Protein AF-A0A830HUA6-F1 (afdb_monomer_lite)

Sequence (210 aa):
MNDRSLLCVRLFNLAAAEVSKLVAESRKRFDEREREAQRLLADRKKTGTVTLDDELSALRREATIARHAWSQAEAVAQAETEARRKVEKALDAQRTRADKLDCERKRGAESVSHGNGFAPSVSSEVDVRKLMIDQVVQEARLSIEQIRQNETVADKRRKAVKDLRLKYHPDKHPVMRWLFEDVSKVVNAETESLIGGGGGTACLARAGTS

Foldseek 3Di:
DDPVVVVVVVVVVVVVVVVVVVVVVVVVVVVVVVVVVVVVVVVVVVVPDQDVVNVVVVVVVVVVVVVVVVVVVVVVVVVVVVVVVVVVVVVVVVVVVVVVVVVVVVVVVVVPPDDDDDDPDPPVVVVVLVVLLVVLLVVLVVQLVCLVPVDPDLVVSVVSLVVSLVVLQLVVPVPPSVSSVSSSVSSVVSSCVVNDPDDDDDDDDDDDDD

Organism: NCBI:txid41880

pLDDT: mean 70.44, std 14.4, range [32.88, 88.88]

Secondary structure (DSSP, 8-state):
--HHHHHHHHHHHHHHHHHHHHHHHHHHHHHHHHHHHHHHHHHHHHS----HHHHHHHHHHHHHHHHHHHHHHHHHHHHHHHHHHHHHHHHHHHHHHHHHHHHHHHHHHHGGGS-------THHHHHHHHHHHHHHHHHHHHHHHHHHHH--SHHHHHHHHHHHHHHT-GGG-GGGHHHHHHHHHHHHHHHHHHH-SSS-----------

Radius of gyration: 28.89 Å; chains: 1; bounding box: 69×53×79 Å

Structure (mmCIF, N/CA/C/O backbone):
data_AF-A0A830HUA6-F1
#
_entry.id   AF-A0A830HUA6-F1
#
loop_
_atom_site.group_PDB
_atom_site.id
_atom_site.type_symbol
_atom_site.label_atom_id
_atom_site.label_alt_id
_atom_site.label_comp_id
_atom_site.label_asym_id
_atom_site.label_entity_id
_atom_site.label_seq_id
_atom_site.pdbx_PDB_ins_code
_atom_site.Cartn_x
_atom_site.Cartn_y
_atom_site.Cartn_z
_atom_site.occupancy
_atom_site.B_iso_or_equiv
_atom_site.auth_seq_id
_atom_site.auth_comp_id
_atom_site.auth_asym_id
_atom_site.auth_atom_id
_atom_site.pdbx_PDB_model_num
ATOM 1 N N . MET A 1 1 ? -1.970 17.352 -32.739 1.00 46.28 1 MET A N 1
ATOM 2 C CA . MET A 1 1 ? -2.074 17.636 -31.289 1.00 46.28 1 MET A CA 1
ATOM 3 C C . MET A 1 1 ? -2.403 16.326 -30.591 1.00 46.28 1 MET A C 1
ATOM 5 O O . MET A 1 1 ? -3.233 15.590 -31.095 1.00 46.28 1 MET A O 1
ATOM 9 N N . ASN A 1 2 ? -1.639 15.978 -29.557 1.00 48.84 2 ASN A N 1
ATOM 10 C CA . ASN A 1 2 ? -1.263 14.598 -29.226 1.00 48.84 2 ASN A CA 1
ATOM 11 C C . ASN A 1 2 ? -2.341 13.783 -28.486 1.00 48.84 2 ASN A C 1
ATOM 13 O O . ASN A 1 2 ? -2.682 14.112 -27.355 1.00 48.84 2 ASN A O 1
ATOM 17 N N . ASP A 1 3 ? -2.741 12.629 -29.026 1.00 56.56 3 ASP A N 1
ATOM 18 C CA . ASP A 1 3 ? -3.634 11.656 -28.357 1.00 56.56 3 ASP A CA 1
ATOM 19 C C . ASP A 1 3 ? -3.109 11.175 -26.989 1.00 56.56 3 ASP A C 1
ATOM 21 O O . ASP A 1 3 ? -3.872 10.810 -26.091 1.00 56.56 3 ASP A O 1
ATOM 25 N N . ARG A 1 4 ? -1.787 11.243 -26.785 1.00 54.69 4 ARG A N 1
ATOM 26 C CA . ARG A 1 4 ? -1.131 10.937 -25.506 1.00 54.69 4 ARG A CA 1
ATOM 27 C C . ARG A 1 4 ? -1.474 11.920 -24.382 1.00 54.69 4 ARG A C 1
ATOM 29 O O . ARG A 1 4 ? -1.581 11.481 -23.241 1.00 54.69 4 ARG A O 1
ATOM 36 N N . SER A 1 5 ? -1.667 13.214 -24.661 1.00 59.69 5 SER A N 1
ATOM 37 C CA . SER A 1 5 ? -2.036 14.169 -23.601 1.00 59.69 5 SER A CA 1
ATOM 38 C C . SER A 1 5 ? -3.483 13.966 -23.152 1.00 59.69 5 SER A C 1
ATOM 40 O O . SER A 1 5 ? -3.779 14.065 -21.963 1.00 59.69 5 SER A O 1
ATOM 42 N N . LEU A 1 6 ? -4.366 13.586 -24.079 1.00 66.69 6 LEU A N 1
ATOM 43 C CA . LEU A 1 6 ? -5.767 13.291 -23.789 1.00 66.69 6 LEU A CA 1
ATOM 44 C C . LEU A 1 6 ? -5.928 12.031 -22.921 1.00 66.69 6 LEU A C 1
ATOM 46 O O . LEU A 1 6 ? -6.753 12.009 -22.007 1.00 66.69 6 LEU A O 1
ATOM 50 N N . LEU A 1 7 ? -5.117 10.997 -23.174 1.00 70.81 7 LEU A N 1
ATOM 51 C CA . LEU A 1 7 ? -5.076 9.775 -22.362 1.00 70.81 7 LEU A CA 1
ATOM 52 C C . LEU A 1 7 ? -4.597 10.044 -20.930 1.00 70.81 7 LEU A C 1
ATOM 54 O O . LEU A 1 7 ? -5.225 9.564 -19.988 1.00 70.81 7 LEU A O 1
ATOM 58 N N . CYS A 1 8 ? -3.550 10.854 -20.749 1.00 64.69 8 CYS A N 1
ATOM 59 C CA . CYS A 1 8 ? -3.067 11.223 -19.415 1.00 64.69 8 CYS A CA 1
ATOM 60 C C . CYS A 1 8 ? -4.118 11.999 -18.608 1.00 64.69 8 CYS A C 1
ATOM 62 O O . CYS A 1 8 ? -4.330 11.699 -17.436 1.00 64.69 8 CYS A O 1
ATOM 64 N N . VAL A 1 9 ? -4.825 12.945 -19.234 1.00 76.00 9 VAL A N 1
ATOM 65 C CA . VAL A 1 9 ? -5.896 13.709 -18.569 1.00 76.00 9 VAL A CA 1
ATOM 66 C C . VAL A 1 9 ? -7.073 12.805 -18.190 1.00 76.00 9 VAL A C 1
ATOM 68 O O . VAL A 1 9 ? -7.608 12.919 -17.089 1.00 76.00 9 VAL A O 1
ATOM 71 N N . ARG A 1 10 ? -7.460 11.858 -19.057 1.00 77.25 10 ARG A N 1
ATOM 72 C CA . ARG A 1 10 ? -8.533 10.895 -18.751 1.00 77.25 10 ARG A CA 1
ATOM 73 C C . ARG A 1 10 ? -8.164 9.957 -17.605 1.00 77.25 10 ARG A C 1
ATOM 75 O O . ARG A 1 10 ? -8.996 9.741 -16.731 1.00 77.25 10 ARG A O 1
ATOM 82 N N . LEU A 1 11 ? -6.934 9.442 -17.582 1.00 75.81 11 LEU A N 1
ATOM 83 C CA . LEU A 1 11 ? -6.445 8.594 -16.491 1.00 75.81 11 LEU A CA 1
ATOM 84 C C . LEU A 1 11 ? -6.372 9.361 -15.166 1.00 75.81 11 LEU A C 1
ATOM 86 O O . LEU A 1 11 ? -6.783 8.833 -14.137 1.00 75.81 11 LEU A O 1
ATOM 90 N N . PHE A 1 12 ? -5.928 10.620 -15.196 1.00 80.75 12 PHE A N 1
ATOM 91 C CA . PHE A 1 12 ? -5.893 11.473 -14.010 1.00 80.75 12 PHE A CA 1
ATOM 92 C C . PHE A 1 12 ? -7.298 11.760 -13.464 1.00 80.75 12 PHE A C 1
ATOM 94 O O . PHE A 1 12 ? -7.534 11.628 -12.267 1.00 80.75 12 PHE A O 1
ATOM 101 N N . ASN A 1 13 ? -8.258 12.074 -14.338 1.00 80.50 13 ASN A N 1
ATOM 102 C CA . ASN A 1 13 ? -9.648 12.304 -13.937 1.00 80.50 13 ASN A CA 1
ATOM 103 C C . ASN A 1 13 ? -10.319 11.033 -13.394 1.00 80.50 13 ASN A C 1
ATOM 105 O O . ASN A 1 13 ? -11.105 11.114 -12.451 1.00 80.50 13 ASN A O 1
ATOM 109 N N . LEU A 1 14 ? -9.993 9.861 -13.950 1.00 84.56 14 LEU A N 1
ATOM 110 C CA . LEU A 1 14 ? -10.488 8.578 -13.449 1.00 84.56 14 LEU A CA 1
ATOM 111 C C . LEU A 1 14 ? -9.935 8.287 -12.044 1.00 84.56 14 LEU A C 1
ATOM 113 O O . LEU A 1 14 ? -10.702 7.982 -11.134 1.00 84.56 14 LEU A O 1
ATOM 117 N N . ALA A 1 15 ? -8.627 8.476 -11.849 1.00 74.44 15 ALA A N 1
ATOM 118 C CA . ALA A 1 15 ? -7.981 8.317 -10.549 1.00 74.44 15 ALA A CA 1
ATOM 119 C C . ALA A 1 15 ? -8.526 9.318 -9.513 1.00 74.44 15 ALA A C 1
ATOM 121 O O . ALA A 1 15 ? -8.813 8.943 -8.378 1.00 74.44 15 ALA A O 1
ATOM 122 N N . ALA A 1 16 ? -8.752 10.576 -9.902 1.00 77.56 16 ALA A N 1
ATOM 123 C CA . ALA A 1 16 ? -9.353 11.587 -9.033 1.00 77.56 16 ALA A CA 1
ATOM 124 C C . ALA A 1 16 ? -10.793 11.226 -8.622 1.00 77.56 16 ALA A C 1
ATOM 126 O O . ALA A 1 16 ? -11.192 11.458 -7.475 1.00 77.56 16 ALA A O 1
ATOM 127 N N . ALA A 1 17 ? -11.570 10.622 -9.527 1.00 80.62 17 ALA A N 1
ATOM 128 C CA . ALA A 1 17 ? -12.917 10.145 -9.233 1.00 80.62 17 ALA A CA 1
ATOM 129 C C . ALA A 1 17 ? -12.911 8.947 -8.268 1.00 80.62 17 ALA A C 1
ATOM 131 O O . ALA A 1 17 ? -13.745 8.887 -7.363 1.00 80.62 17 ALA A O 1
ATOM 132 N N . GLU A 1 18 ? -11.968 8.016 -8.416 1.00 82.69 18 GLU A N 1
ATOM 133 C CA . GLU A 1 18 ? -11.807 6.881 -7.498 1.00 82.69 18 GLU A CA 1
ATOM 134 C C . GLU A 1 18 ? -11.361 7.329 -6.102 1.00 82.69 18 GLU A C 1
ATOM 136 O O . GLU A 1 18 ? -11.958 6.913 -5.108 1.00 82.69 18 GLU A O 1
ATOM 141 N N . VAL A 1 19 ? -10.398 8.251 -6.017 1.00 80.19 19 VAL A N 1
ATOM 142 C CA . VAL A 1 19 ? -9.981 8.857 -4.742 1.00 80.19 19 VAL A CA 1
ATOM 143 C C . VAL A 1 19 ? -11.152 9.593 -4.087 1.00 80.19 19 VAL A C 1
ATOM 145 O O . VAL A 1 19 ? -11.394 9.421 -2.895 1.00 80.19 19 VAL A O 1
ATOM 148 N N . SER A 1 20 ? -11.943 10.344 -4.858 1.00 84.31 20 SER A N 1
ATOM 149 C CA . SER A 1 20 ? -13.126 11.042 -4.334 1.00 84.31 20 SER A CA 1
ATOM 150 C C . SER A 1 20 ? -14.184 10.078 -3.789 1.00 84.31 20 SER A C 1
ATOM 152 O O . SER A 1 20 ? -14.771 10.340 -2.738 1.00 84.31 20 SER A O 1
ATOM 154 N N . LYS A 1 21 ? -14.407 8.935 -4.453 1.00 87.50 21 LYS A N 1
ATOM 155 C CA . LYS A 1 21 ? -15.305 7.882 -3.952 1.00 87.50 21 LYS A CA 1
ATOM 156 C C . LYS A 1 21 ? -14.786 7.266 -2.657 1.00 87.50 21 LYS A C 1
ATOM 158 O O . LYS A 1 21 ? -15.553 7.143 -1.706 1.00 87.50 21 LYS A O 1
ATOM 163 N N . LEU A 1 22 ? -13.494 6.946 -2.589 1.00 85.44 22 LEU A N 1
ATOM 164 C CA . LEU A 1 22 ? -12.880 6.355 -1.399 1.00 85.44 22 LEU A CA 1
ATOM 165 C C . LEU A 1 22 ? -12.930 7.307 -0.193 1.00 85.44 22 LEU A C 1
ATOM 167 O O . LEU A 1 22 ? -13.207 6.882 0.931 1.00 85.44 22 LEU A O 1
ATOM 171 N N . VAL A 1 23 ? -12.720 8.606 -0.424 1.00 84.94 23 VAL A N 1
ATOM 172 C CA . VAL A 1 23 ? -12.860 9.649 0.602 1.00 84.94 23 VAL A CA 1
ATOM 173 C C . VAL A 1 23 ? -14.314 9.766 1.066 1.00 84.94 23 VAL A C 1
ATOM 175 O O . VAL A 1 23 ? -14.569 9.823 2.269 1.00 84.94 23 VAL A O 1
ATOM 178 N N . ALA A 1 24 ? -15.281 9.737 0.144 1.00 83.81 24 ALA A N 1
ATOM 179 C CA . ALA A 1 24 ? -16.701 9.779 0.487 1.00 83.81 24 ALA A CA 1
ATOM 180 C C . ALA A 1 24 ? -17.148 8.542 1.289 1.00 83.81 24 ALA A C 1
ATOM 182 O O . ALA A 1 24 ? -17.891 8.673 2.261 1.00 83.81 24 ALA A O 1
ATOM 183 N N . GLU A 1 25 ? -16.680 7.346 0.927 1.00 88.12 25 GLU A N 1
ATOM 184 C CA . GLU A 1 25 ? -16.952 6.112 1.673 1.00 88.12 25 GLU A CA 1
ATOM 185 C C . GLU A 1 25 ? -16.314 6.122 3.062 1.00 88.12 25 GLU A C 1
ATOM 187 O O . GLU A 1 25 ? -16.961 5.751 4.042 1.00 88.12 25 GLU A O 1
ATOM 192 N N . SER A 1 26 ? -15.071 6.593 3.167 1.00 79.88 26 SER A N 1
ATOM 193 C CA . SER A 1 26 ? -14.378 6.721 4.452 1.00 79.88 26 SER A CA 1
ATOM 194 C C . SER A 1 26 ? -15.104 7.695 5.376 1.00 79.88 26 SER A C 1
ATOM 196 O O . SER A 1 26 ? -15.271 7.408 6.560 1.00 79.88 26 SER A O 1
ATOM 198 N N . ARG A 1 27 ? -15.616 8.804 4.827 1.00 87.25 27 ARG A N 1
ATOM 199 C CA . ARG A 1 27 ? -16.401 9.778 5.586 1.00 87.25 27 ARG A CA 1
ATOM 200 C C . ARG A 1 27 ? -17.742 9.215 6.049 1.00 87.25 27 ARG A C 1
ATOM 202 O O . ARG A 1 27 ? -18.075 9.363 7.215 1.00 87.25 27 ARG A O 1
ATOM 209 N N . LYS A 1 28 ? -18.455 8.470 5.199 1.00 86.50 28 LYS A N 1
ATOM 210 C CA . LYS A 1 28 ? -19.688 7.770 5.606 1.00 86.50 28 LYS A CA 1
ATOM 211 C C . LYS A 1 28 ? -19.446 6.783 6.748 1.00 86.50 28 LYS A C 1
ATOM 213 O O . LYS A 1 28 ? -20.211 6.774 7.705 1.00 86.50 28 LYS A O 1
ATOM 218 N N . ARG A 1 29 ? -18.370 5.989 6.674 1.00 84.50 29 ARG A N 1
ATOM 219 C CA . ARG A 1 29 ? -17.991 5.049 7.745 1.00 84.50 29 ARG A CA 1
ATOM 220 C C . ARG A 1 29 ? -17.630 5.768 9.042 1.00 84.50 29 ARG A C 1
ATOM 222 O O . ARG A 1 29 ? -17.889 5.238 10.118 1.00 84.50 29 ARG A O 1
ATOM 229 N N . PHE A 1 30 ? -17.022 6.948 8.945 1.00 86.69 30 PHE A N 1
ATOM 230 C CA . PHE A 1 30 ? -16.728 7.783 10.104 1.00 86.69 30 PHE A CA 1
ATOM 231 C C . PHE A 1 30 ? -18.016 8.316 10.745 1.00 86.69 30 PHE A C 1
ATOM 233 O O . PHE A 1 30 ? -18.232 8.085 11.931 1.00 86.69 30 PHE A O 1
ATOM 240 N N . ASP A 1 31 ? -18.909 8.910 9.950 1.00 85.44 31 ASP A N 1
ATOM 241 C CA . ASP A 1 31 ? -20.192 9.439 10.428 1.00 85.44 31 ASP A CA 1
ATOM 242 C C . ASP A 1 31 ? -21.076 8.332 11.038 1.00 85.44 31 ASP A C 1
ATOM 244 O O . ASP A 1 31 ? -21.816 8.558 11.994 1.00 85.44 31 ASP A O 1
ATOM 248 N N . GLU A 1 32 ? -21.032 7.115 10.490 1.00 87.00 32 GLU A N 1
ATOM 249 C CA . GLU A 1 32 ? -21.782 5.965 11.006 1.00 87.00 32 GLU A CA 1
ATOM 250 C C . GLU A 1 32 ? -21.240 5.478 12.354 1.00 87.00 32 GLU A C 1
ATOM 252 O O . GLU A 1 32 ? -22.018 5.308 13.293 1.00 87.00 32 GLU A O 1
ATOM 257 N N . ARG A 1 33 ? -19.911 5.387 12.501 1.00 80.62 33 ARG A N 1
ATOM 258 C CA . ARG A 1 33 ? -19.263 5.108 13.793 1.00 80.62 33 ARG A CA 1
ATOM 259 C C . ARG A 1 33 ? -19.556 6.185 14.833 1.00 80.62 33 ARG A C 1
ATOM 261 O O . ARG A 1 33 ? -19.751 5.867 16.003 1.00 80.62 33 ARG A O 1
ATOM 268 N N . GLU A 1 34 ? -19.606 7.448 14.419 1.00 81.50 34 GLU A N 1
ATOM 269 C CA . GLU A 1 34 ? -19.937 8.561 15.309 1.00 81.50 34 GLU A CA 1
ATOM 270 C C . GLU A 1 34 ? -21.391 8.469 15.801 1.00 81.50 34 GLU A C 1
ATOM 272 O O . GLU A 1 34 ? -21.654 8.614 16.997 1.00 81.50 34 GLU A O 1
ATOM 277 N N . ARG A 1 35 ? -22.341 8.126 14.918 1.00 86.06 35 ARG A N 1
ATOM 278 C CA . ARG A 1 35 ? -23.740 7.876 15.308 1.00 86.06 35 ARG A CA 1
ATOM 279 C C . ARG A 1 35 ? -23.887 6.662 16.224 1.00 86.06 35 ARG A C 1
ATOM 281 O O . ARG A 1 35 ? -24.675 6.714 17.166 1.00 86.06 35 ARG A O 1
ATOM 288 N N . GLU A 1 36 ? -23.158 5.578 15.970 1.00 84.12 36 GLU A N 1
ATOM 289 C CA . GLU A 1 36 ? -23.153 4.394 16.840 1.00 84.12 36 GLU A CA 1
ATOM 290 C C . GLU A 1 36 ? -22.604 4.719 18.233 1.00 84.12 36 GLU A C 1
ATOM 292 O O . GLU A 1 36 ? -23.234 4.372 19.234 1.00 84.12 36 GLU A O 1
ATOM 297 N N . ALA A 1 37 ? -21.498 5.461 18.319 1.00 76.31 37 ALA A N 1
ATOM 298 C CA . ALA A 1 37 ? -20.937 5.912 19.590 1.00 76.31 37 ALA A CA 1
ATOM 299 C C . ALA A 1 37 ? -21.924 6.800 20.371 1.00 76.31 37 ALA A C 1
ATOM 301 O O . ALA A 1 37 ? -22.118 6.615 21.574 1.00 76.31 37 ALA A O 1
ATOM 302 N N . GLN A 1 38 ? -22.613 7.718 19.685 1.00 80.19 38 GLN A N 1
ATOM 303 C CA . GLN A 1 38 ? -23.645 8.559 20.299 1.00 80.19 38 GLN A CA 1
ATOM 304 C C . GLN A 1 38 ? -24.848 7.745 20.800 1.00 80.19 38 GLN A C 1
ATOM 306 O O . GLN A 1 38 ? -25.375 8.041 21.874 1.00 80.19 38 GLN A O 1
ATOM 311 N N . ARG A 1 39 ? -25.266 6.699 20.073 1.00 84.12 39 ARG A N 1
ATOM 312 C CA . ARG A 1 39 ? -26.331 5.782 20.517 1.00 84.12 39 ARG A CA 1
ATOM 313 C C . ARG A 1 39 ? -25.924 5.004 21.764 1.00 84.12 39 ARG A C 1
ATOM 315 O O . ARG A 1 39 ? -26.679 5.001 22.728 1.00 84.12 39 ARG A O 1
ATOM 322 N N . LEU A 1 40 ? -24.714 4.444 21.795 1.00 77.62 40 LEU A N 1
ATOM 323 C CA . LEU A 1 40 ? -24.195 3.728 22.966 1.00 77.62 40 LEU A CA 1
ATOM 324 C C . LEU A 1 40 ? -24.101 4.629 24.206 1.00 77.62 40 LEU A C 1
ATOM 326 O O . LEU A 1 40 ? -24.424 4.198 25.313 1.00 77.62 40 LEU A O 1
ATOM 330 N N . LEU A 1 41 ? -23.710 5.895 24.032 1.00 75.31 41 LEU A N 1
ATOM 331 C CA . LEU A 1 41 ? -23.721 6.891 25.107 1.00 75.31 41 LEU A CA 1
ATOM 332 C C . LEU A 1 41 ? -25.146 7.225 25.576 1.00 75.31 41 LEU A C 1
ATOM 334 O O . LEU A 1 41 ? -25.372 7.387 26.776 1.00 75.31 41 LEU A O 1
ATOM 338 N N . ALA A 1 42 ? -26.111 7.325 24.659 1.00 79.31 42 ALA A N 1
ATOM 339 C CA . ALA A 1 42 ? -27.511 7.575 24.998 1.00 79.31 42 ALA A CA 1
ATOM 340 C C . ALA A 1 42 ? -28.148 6.382 25.731 1.00 79.31 42 ALA A C 1
ATOM 342 O O . ALA A 1 42 ? -28.882 6.580 26.699 1.00 79.31 42 ALA A O 1
ATOM 343 N N . ASP A 1 43 ? -27.826 5.157 25.320 1.00 74.69 43 ASP A N 1
ATOM 344 C CA . ASP A 1 43 ? -28.285 3.934 25.976 1.00 74.69 43 ASP A CA 1
ATOM 345 C C . ASP A 1 43 ? -27.646 3.780 27.362 1.00 74.69 43 ASP A C 1
ATOM 347 O O . ASP A 1 43 ? -28.357 3.497 28.326 1.00 74.69 43 ASP A O 1
ATOM 351 N N . ARG A 1 44 ? -26.356 4.120 27.515 1.00 63.12 44 ARG A N 1
ATOM 352 C CA . ARG A 1 44 ? -25.690 4.202 28.828 1.00 63.12 44 ARG A CA 1
ATOM 353 C C . ARG A 1 44 ? -26.373 5.177 29.787 1.00 63.12 44 ARG A C 1
ATOM 355 O O . ARG A 1 44 ? -26.542 4.857 30.963 1.00 63.12 44 ARG A O 1
ATOM 362 N N . LYS A 1 45 ? -26.797 6.348 29.295 1.00 71.38 45 LYS A N 1
ATOM 363 C CA . LYS A 1 45 ? -27.537 7.343 30.095 1.00 71.38 45 LYS A CA 1
ATOM 364 C C . LYS A 1 45 ? -28.921 6.842 30.524 1.00 71.38 45 LYS A C 1
ATOM 366 O O . LYS A 1 45 ? -29.385 7.219 31.595 1.00 71.38 45 LYS A O 1
ATOM 371 N N . LYS A 1 46 ? -29.570 5.988 29.722 1.00 70.50 46 LYS A N 1
ATOM 372 C CA . LYS A 1 46 ? -30.864 5.366 30.061 1.00 70.50 46 LYS A CA 1
ATOM 373 C C . LYS A 1 46 ? -30.733 4.227 31.071 1.00 70.50 46 LYS A C 1
ATOM 375 O O . LYS A 1 46 ? -31.658 4.012 31.844 1.00 70.50 46 LYS A O 1
ATOM 380 N N . THR A 1 47 ? -29.608 3.509 31.082 1.00 65.88 47 THR A N 1
ATOM 381 C CA . THR A 1 47 ? -29.412 2.340 31.958 1.00 65.88 47 THR A CA 1
ATOM 382 C C . THR A 1 47 ? -29.094 2.665 33.419 1.00 65.88 47 THR A C 1
ATOM 384 O O . THR A 1 47 ? -29.004 1.738 34.209 1.00 65.88 47 THR A O 1
ATOM 387 N N . GLY A 1 48 ? -28.969 3.940 33.805 1.00 63.03 48 GLY A N 1
ATOM 388 C CA . GLY A 1 48 ? -29.232 4.421 35.173 1.00 63.03 48 GLY A CA 1
ATOM 389 C C . GLY A 1 48 ? -28.453 3.827 36.360 1.00 63.03 48 GLY A C 1
ATOM 390 O O . GLY A 1 48 ? -28.742 4.212 37.486 1.00 63.03 48 GLY A O 1
ATOM 391 N N . THR A 1 49 ? -27.483 2.933 36.163 1.00 54.78 49 THR A N 1
ATOM 392 C CA . THR A 1 49 ? -26.620 2.391 37.226 1.00 54.78 49 THR A CA 1
ATOM 393 C C . THR A 1 49 ? -25.225 2.135 36.666 1.00 54.78 49 THR A C 1
ATOM 395 O O . THR A 1 49 ? -24.847 0.999 36.384 1.00 54.78 49 THR A O 1
ATOM 398 N N . VAL A 1 50 ? -24.460 3.199 36.442 1.00 57.66 50 VAL A N 1
ATOM 399 C CA . VAL A 1 50 ? -23.018 3.079 36.211 1.00 57.66 50 VAL A CA 1
ATOM 400 C C . VAL A 1 50 ? -22.365 3.533 37.504 1.00 57.66 50 VAL A C 1
ATOM 402 O O . VAL A 1 50 ? -22.525 4.680 37.916 1.00 57.66 50 VAL A O 1
ATOM 405 N N . THR A 1 51 ? -21.727 2.605 38.211 1.00 70.81 51 THR A N 1
ATOM 406 C CA . THR A 1 51 ? -20.968 2.963 39.410 1.00 70.81 51 THR A CA 1
ATOM 407 C C . THR A 1 51 ? -19.719 3.746 38.990 1.00 70.81 51 THR A C 1
ATOM 409 O O . THR A 1 51 ? -19.227 3.576 37.874 1.00 70.81 51 THR A O 1
ATOM 412 N N . LEU A 1 52 ? -19.175 4.603 39.860 1.00 71.38 52 LEU A N 1
ATOM 413 C CA . LEU A 1 52 ? -17.938 5.347 39.560 1.00 71.38 52 LEU A CA 1
ATOM 414 C C . LEU A 1 52 ? -16.775 4.412 39.164 1.00 71.38 52 LEU A C 1
ATOM 416 O O . LEU A 1 52 ? -15.919 4.792 38.365 1.00 71.38 52 LEU A O 1
ATOM 420 N N . ASP A 1 53 ? -16.774 3.172 39.664 1.00 72.88 53 ASP A N 1
ATOM 421 C CA . ASP A 1 53 ? -15.821 2.130 39.275 1.00 72.88 53 ASP A CA 1
ATOM 422 C C . ASP A 1 53 ? -16.014 1.650 37.830 1.00 72.88 53 ASP A C 1
ATOM 424 O O . ASP A 1 53 ? -15.031 1.426 37.118 1.00 72.88 53 ASP A O 1
ATOM 428 N N . ASP A 1 54 ? -17.249 1.549 37.341 1.00 76.38 54 ASP A N 1
ATOM 429 C CA . ASP A 1 54 ? -17.536 1.208 35.943 1.00 76.38 54 ASP A CA 1
ATOM 430 C C . ASP A 1 54 ? -17.130 2.339 34.985 1.00 76.38 54 ASP A C 1
ATOM 432 O O . ASP A 1 54 ? -16.653 2.076 33.873 1.00 76.38 54 ASP A O 1
ATOM 436 N N . GLU A 1 55 ? -17.265 3.599 35.414 1.00 79.12 55 GLU A N 1
ATOM 437 C CA . GLU A 1 55 ? -16.788 4.773 34.670 1.00 79.12 55 GLU A CA 1
ATOM 438 C C . GLU A 1 55 ? -15.259 4.840 34.641 1.00 79.12 55 GLU A C 1
ATOM 440 O O . GLU A 1 55 ? -14.675 4.991 33.567 1.00 79.12 55 GLU A O 1
ATOM 445 N N . LEU A 1 56 ? -14.591 4.632 35.780 1.00 79.00 56 LEU A N 1
ATOM 446 C CA . LEU A 1 56 ? -13.129 4.543 35.857 1.00 79.00 56 LEU A CA 1
ATOM 447 C C . LEU A 1 56 ? -12.584 3.391 35.010 1.00 79.00 56 LEU A C 1
ATOM 449 O O . LEU A 1 56 ? -11.577 3.543 34.315 1.00 79.00 56 LEU A O 1
ATOM 453 N N . SER A 1 57 ? -13.261 2.245 35.027 1.00 78.94 57 SER A N 1
ATOM 454 C CA . SER A 1 57 ? -12.917 1.090 34.198 1.00 78.94 57 SER A CA 1
ATOM 455 C C . SER A 1 57 ? -13.073 1.399 32.710 1.00 78.94 57 SER A C 1
ATOM 457 O O . SER A 1 57 ? -12.207 1.041 31.910 1.00 78.94 57 SER A O 1
ATOM 459 N N . ALA A 1 58 ? -14.155 2.079 32.323 1.00 78.31 58 ALA A N 1
ATOM 460 C CA . ALA A 1 58 ? -14.398 2.485 30.943 1.00 78.31 58 ALA A CA 1
ATOM 461 C C . ALA A 1 58 ? -13.370 3.518 30.460 1.00 78.31 58 ALA A C 1
ATOM 463 O O . ALA A 1 58 ? -12.774 3.320 29.404 1.00 78.31 58 ALA A O 1
ATOM 464 N N . LEU A 1 59 ? -13.076 4.541 31.267 1.00 84.06 59 LEU A N 1
ATOM 465 C CA . LEU A 1 59 ? -12.077 5.566 30.957 1.00 84.06 59 LEU A CA 1
ATOM 466 C C . LEU A 1 59 ? -10.666 4.983 30.839 1.00 84.06 59 LEU A C 1
ATOM 468 O O . LEU A 1 59 ? -9.904 5.377 29.959 1.00 84.06 59 LEU A O 1
ATOM 472 N N . ARG A 1 60 ? -10.304 3.999 31.673 1.00 87.81 60 ARG A N 1
ATOM 473 C CA . ARG A 1 60 ? -9.024 3.283 31.540 1.00 87.81 60 ARG A CA 1
ATOM 474 C C . ARG A 1 60 ? -8.950 2.492 30.235 1.00 87.81 60 ARG A C 1
ATOM 476 O O . ARG A 1 60 ? -7.914 2.518 29.569 1.00 87.81 60 ARG A O 1
ATOM 483 N N . ARG A 1 61 ? -10.033 1.812 29.841 1.00 82.94 61 ARG A N 1
ATOM 484 C CA . ARG A 1 61 ? -10.099 1.099 28.552 1.00 82.94 61 ARG A CA 1
ATOM 485 C C . ARG A 1 61 ? -9.993 2.070 27.377 1.00 82.94 61 ARG A C 1
ATOM 487 O O . ARG A 1 61 ? -9.180 1.834 26.490 1.00 82.94 61 ARG A O 1
ATOM 494 N N . GLU A 1 62 ? -10.722 3.183 27.407 1.00 84.19 62 GLU A N 1
ATOM 495 C CA . GLU A 1 62 ? -10.638 4.229 26.381 1.00 84.19 62 GLU A CA 1
ATOM 496 C C . GLU A 1 62 ? -9.242 4.849 26.302 1.00 84.19 62 GLU A C 1
ATOM 498 O O . GLU A 1 62 ? -8.694 4.959 25.210 1.00 84.19 62 GLU A O 1
ATOM 503 N N . ALA A 1 63 ? -8.604 5.158 27.434 1.00 85.00 63 ALA A N 1
ATOM 504 C CA . ALA A 1 63 ? -7.231 5.661 27.453 1.00 85.00 63 ALA A CA 1
ATOM 505 C C . ALA A 1 63 ? -6.230 4.653 26.860 1.00 85.00 63 ALA A C 1
ATOM 507 O O . ALA A 1 63 ? -5.272 5.042 26.193 1.00 85.00 63 ALA A O 1
ATOM 508 N N . THR A 1 64 ? -6.455 3.354 27.068 1.00 88.31 64 THR A N 1
ATOM 509 C CA . THR A 1 64 ? -5.611 2.289 26.506 1.00 88.31 64 THR A CA 1
ATOM 510 C C . THR A 1 64 ? -5.810 2.175 24.993 1.00 88.31 64 THR A C 1
ATOM 512 O O . THR A 1 64 ? -4.836 2.131 24.244 1.00 88.31 64 THR A O 1
ATOM 515 N N . ILE A 1 65 ? -7.060 2.220 24.524 1.00 88.88 65 ILE A N 1
ATOM 516 C CA . ILE A 1 65 ? -7.395 2.225 23.094 1.00 88.88 65 ILE A CA 1
ATOM 517 C C . ILE A 1 65 ? -6.821 3.472 22.410 1.00 88.88 65 ILE A C 1
ATOM 519 O O . ILE A 1 65 ? -6.193 3.352 21.361 1.00 88.88 65 ILE A O 1
ATOM 523 N N . ALA A 1 66 ? -6.964 4.651 23.018 1.00 83.00 66 ALA A N 1
ATOM 524 C CA . ALA A 1 66 ? -6.429 5.905 22.496 1.00 83.00 66 ALA A CA 1
ATOM 525 C C . ALA A 1 66 ? -4.895 5.885 22.408 1.00 83.00 66 ALA A C 1
ATOM 527 O O . ALA A 1 66 ? -4.338 6.330 21.408 1.00 83.00 66 ALA A O 1
ATOM 528 N N . ARG A 1 67 ? -4.200 5.306 23.399 1.00 88.38 67 ARG A N 1
ATOM 529 C CA . ARG A 1 67 ? -2.739 5.112 23.350 1.00 88.38 67 ARG A CA 1
ATOM 530 C C . ARG A 1 67 ? -2.318 4.162 22.234 1.00 88.38 67 ARG A C 1
ATOM 532 O O . ARG A 1 67 ? -1.360 4.456 21.525 1.00 88.38 67 ARG A O 1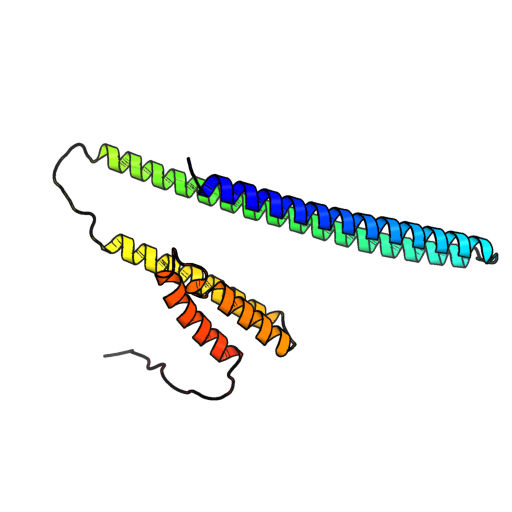
ATOM 539 N N . HIS A 1 68 ? -3.031 3.053 22.044 1.00 87.31 68 HIS A N 1
ATOM 540 C CA . HIS A 1 68 ? -2.745 2.134 20.941 1.00 87.31 68 HIS A CA 1
ATOM 541 C C . HIS A 1 68 ? -3.012 2.772 19.575 1.00 87.31 68 HIS A C 1
ATOM 543 O O . HIS A 1 68 ? -2.190 2.633 18.673 1.00 87.31 68 HIS A O 1
ATOM 549 N N . ALA A 1 69 ? -4.112 3.512 19.430 1.00 85.75 69 ALA A N 1
ATOM 550 C CA . ALA A 1 69 ? -4.425 4.245 18.208 1.00 85.75 69 ALA A CA 1
ATOM 551 C C . ALA A 1 69 ? -3.380 5.333 17.913 1.00 85.75 69 ALA A C 1
ATOM 553 O O . ALA A 1 69 ? -2.953 5.478 16.769 1.00 85.75 69 ALA A O 1
ATOM 554 N N . TRP A 1 70 ? -2.918 6.054 18.939 1.00 82.94 70 TRP A N 1
ATOM 555 C CA . TRP A 1 70 ? -1.874 7.065 18.785 1.00 82.94 70 TRP A CA 1
ATOM 556 C C . TRP A 1 70 ? -0.528 6.444 18.395 1.00 82.94 70 TRP A C 1
ATOM 558 O O . TRP A 1 70 ? 0.096 6.906 17.446 1.00 82.94 70 TRP A O 1
ATOM 568 N N . SER A 1 71 ? -0.132 5.336 19.027 1.00 85.75 71 SER A N 1
ATOM 569 C CA . SER A 1 71 ? 1.081 4.595 18.657 1.00 85.75 71 SER A CA 1
ATOM 570 C C . SER A 1 71 ? 1.026 4.063 17.216 1.00 85.75 71 SER A C 1
ATOM 572 O O . SER A 1 71 ? 2.018 4.133 16.492 1.00 85.75 71 SER A O 1
ATOM 574 N N . GLN A 1 72 ? -0.137 3.589 16.758 1.00 82.12 72 GLN A N 1
ATOM 575 C CA . GLN A 1 72 ? -0.326 3.190 15.360 1.00 82.12 72 GLN A CA 1
ATOM 576 C C . GLN A 1 72 ? -0.234 4.381 14.401 1.00 82.12 72 GLN A C 1
ATOM 578 O O . GLN A 1 72 ? 0.407 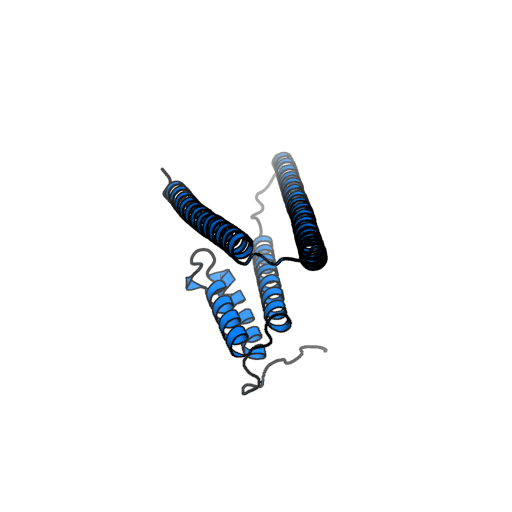4.273 13.358 1.00 82.12 72 GLN A O 1
ATOM 583 N N . ALA A 1 73 ? -0.836 5.522 14.746 1.00 78.88 73 ALA A N 1
ATOM 584 C CA . ALA A 1 73 ? -0.744 6.739 13.943 1.00 78.88 73 ALA A CA 1
ATOM 585 C C . ALA A 1 73 ? 0.703 7.255 13.846 1.00 78.88 73 ALA A C 1
ATOM 587 O O . ALA A 1 73 ? 1.134 7.685 12.778 1.00 78.88 73 ALA A O 1
ATOM 588 N N . GLU A 1 74 ? 1.471 7.154 14.931 1.00 84.19 74 GLU A N 1
ATOM 589 C CA . GLU A 1 74 ? 2.884 7.530 14.965 1.00 84.19 74 GLU A CA 1
ATOM 590 C C . GLU A 1 74 ? 3.745 6.598 14.098 1.00 84.19 74 GLU A C 1
ATOM 592 O O . GLU A 1 74 ? 4.571 7.075 13.320 1.00 84.19 74 GLU A O 1
ATOM 597 N N . ALA A 1 75 ? 3.489 5.286 14.126 1.00 82.56 75 ALA A N 1
ATOM 598 C CA . ALA A 1 75 ? 4.154 4.328 13.241 1.00 82.56 75 ALA A CA 1
ATOM 599 C C . ALA A 1 75 ? 3.845 4.589 11.754 1.00 82.56 75 ALA A C 1
ATOM 601 O O . ALA A 1 75 ? 4.733 4.491 10.905 1.00 82.56 75 ALA A O 1
ATOM 602 N N . VAL A 1 76 ? 2.602 4.966 11.427 1.00 80.94 76 VAL A N 1
ATOM 603 C CA . VAL A 1 76 ? 2.215 5.345 10.057 1.00 80.94 76 VAL A CA 1
ATOM 604 C C . VAL A 1 76 ? 2.922 6.630 9.625 1.00 80.94 76 VAL A C 1
ATOM 606 O O . VAL A 1 76 ? 3.456 6.678 8.518 1.00 80.94 76 VAL A O 1
ATOM 609 N N . ALA A 1 77 ? 2.994 7.642 10.493 1.00 80.19 77 ALA A N 1
ATOM 610 C CA . ALA A 1 77 ? 3.719 8.878 10.205 1.00 80.19 77 ALA A CA 1
ATOM 611 C C . ALA A 1 77 ? 5.220 8.623 9.983 1.00 80.19 77 ALA A C 1
ATOM 613 O O . ALA A 1 77 ? 5.804 9.143 9.031 1.00 80.19 77 ALA A O 1
ATOM 614 N N . GLN A 1 78 ? 5.843 7.771 10.804 1.00 81.69 78 GLN A N 1
ATOM 615 C CA . GLN A 1 78 ? 7.238 7.362 10.623 1.00 81.69 78 GLN A CA 1
ATOM 616 C C . GLN A 1 78 ? 7.442 6.643 9.282 1.00 81.69 78 GLN A C 1
ATOM 618 O O . GLN A 1 78 ? 8.308 7.045 8.501 1.00 81.69 78 GLN A O 1
ATOM 623 N N . ALA A 1 79 ? 6.590 5.670 8.946 1.00 80.88 79 ALA A N 1
ATOM 624 C CA . ALA A 1 79 ? 6.642 4.980 7.658 1.00 80.88 79 ALA A CA 1
ATOM 625 C C . ALA A 1 79 ? 6.470 5.942 6.465 1.00 80.88 79 ALA A C 1
ATOM 627 O O . ALA A 1 79 ? 7.161 5.808 5.452 1.00 80.88 79 ALA A O 1
ATOM 628 N N . GLU A 1 80 ? 5.595 6.945 6.585 1.00 81.25 80 GLU A N 1
ATOM 629 C CA . GLU A 1 80 ? 5.401 7.966 5.555 1.00 81.25 80 GLU A CA 1
ATOM 630 C C . GLU A 1 80 ? 6.651 8.842 5.379 1.00 81.25 80 GLU A C 1
ATOM 632 O O . GLU A 1 80 ? 7.081 9.089 4.249 1.00 81.25 80 GLU A O 1
ATOM 637 N N . THR A 1 81 ? 7.294 9.268 6.472 1.00 85.50 81 THR A N 1
ATOM 638 C CA . THR A 1 81 ? 8.549 10.038 6.392 1.00 85.50 81 THR A CA 1
ATOM 639 C C . THR A 1 81 ? 9.692 9.232 5.774 1.00 85.50 81 THR A C 1
ATOM 641 O O . THR A 1 81 ? 10.443 9.757 4.947 1.00 85.50 81 THR A O 1
ATOM 644 N N . GLU A 1 82 ? 9.800 7.940 6.088 1.00 82.38 82 GLU A N 1
ATOM 645 C CA . GLU A 1 82 ? 10.786 7.055 5.469 1.00 82.38 82 GLU A CA 1
ATOM 646 C C . GLU A 1 82 ? 10.524 6.851 3.975 1.00 82.38 82 GLU A C 1
ATOM 648 O O . GLU A 1 82 ? 11.461 6.878 3.171 1.00 82.38 82 GLU A O 1
ATOM 653 N N . ALA A 1 83 ? 9.259 6.675 3.587 1.00 76.88 83 ALA A N 1
ATOM 654 C CA . ALA A 1 83 ? 8.866 6.563 2.189 1.00 76.88 83 ALA A CA 1
ATOM 655 C C . ALA A 1 83 ? 9.208 7.844 1.413 1.00 76.88 83 ALA A C 1
ATOM 657 O O . ALA A 1 83 ? 9.838 7.763 0.356 1.00 76.88 83 ALA A O 1
ATOM 658 N N . ARG A 1 84 ? 8.896 9.026 1.968 1.00 80.62 84 ARG A N 1
ATOM 659 C CA . ARG A 1 84 ? 9.273 10.326 1.382 1.00 80.62 84 ARG A CA 1
ATOM 660 C C . ARG A 1 84 ? 10.784 10.440 1.194 1.00 80.62 84 ARG A C 1
ATOM 662 O O . ARG A 1 84 ? 11.237 10.780 0.104 1.00 80.62 84 ARG A O 1
ATOM 669 N N . ARG A 1 85 ? 11.571 10.052 2.202 1.00 85.69 85 ARG A N 1
ATOM 670 C CA . ARG A 1 85 ? 13.040 10.080 2.130 1.00 85.69 85 ARG A CA 1
ATOM 671 C C . ARG A 1 85 ? 13.603 9.131 1.067 1.00 85.69 85 ARG A C 1
ATOM 673 O O . ARG A 1 85 ? 14.606 9.446 0.429 1.00 85.69 85 ARG A O 1
ATOM 680 N N . LYS A 1 86 ? 12.990 7.960 0.865 1.00 85.94 86 LYS A N 1
ATOM 681 C CA . LYS A 1 86 ? 13.383 7.021 -0.203 1.00 85.94 86 LYS A CA 1
ATOM 682 C C . LYS A 1 86 ? 13.089 7.596 -1.589 1.00 85.94 86 LYS A C 1
ATOM 684 O O . LYS A 1 86 ? 13.940 7.492 -2.470 1.00 85.94 86 LYS A O 1
ATOM 689 N N . VAL A 1 87 ? 11.928 8.227 -1.766 1.00 85.81 87 VAL A N 1
ATOM 690 C CA . VAL A 1 87 ? 11.548 8.885 -3.027 1.00 85.81 87 VAL A CA 1
ATOM 691 C C . VAL A 1 87 ? 12.478 10.058 -3.338 1.00 85.81 87 VAL A C 1
ATOM 693 O O . VAL A 1 87 ? 12.955 10.166 -4.462 1.00 85.81 87 VAL A O 1
ATOM 696 N N . GLU A 1 88 ? 12.804 10.886 -2.346 1.00 84.88 88 GLU A N 1
ATOM 697 C CA . GLU A 1 88 ? 13.733 12.010 -2.505 1.00 84.88 88 GLU A CA 1
ATOM 698 C C . GLU A 1 88 ? 15.126 11.540 -2.951 1.00 84.88 88 GLU A C 1
ATOM 700 O O . GLU A 1 88 ? 15.641 12.000 -3.969 1.00 84.88 88 GLU A O 1
ATOM 705 N N . LYS A 1 89 ? 15.683 10.512 -2.294 1.00 84.75 89 LYS A N 1
ATOM 706 C CA . LYS A 1 89 ? 16.954 9.897 -2.716 1.00 84.75 89 LYS A CA 1
ATOM 707 C C . LYS A 1 89 ? 16.902 9.333 -4.139 1.00 84.75 89 LYS A C 1
ATOM 709 O O . LYS A 1 89 ? 17.891 9.411 -4.864 1.00 84.75 89 LYS A O 1
ATOM 714 N N . ALA A 1 90 ? 15.775 8.747 -4.543 1.00 84.00 90 ALA A N 1
ATOM 715 C CA . ALA A 1 90 ? 15.603 8.229 -5.897 1.00 84.00 90 ALA A CA 1
ATOM 716 C C . ALA A 1 90 ? 15.549 9.357 -6.942 1.00 84.00 90 ALA A C 1
ATOM 718 O O . ALA A 1 90 ? 16.125 9.213 -8.021 1.00 84.00 90 ALA A O 1
ATOM 719 N N . LEU A 1 91 ? 14.912 10.487 -6.618 1.00 83.25 91 LEU A N 1
ATOM 720 C CA . LEU A 1 91 ? 14.878 11.670 -7.480 1.00 83.25 91 LEU A CA 1
ATOM 721 C C . LEU A 1 91 ? 16.267 12.301 -7.628 1.00 83.25 91 LEU A C 1
ATOM 723 O O . LEU A 1 91 ? 16.671 12.605 -8.748 1.00 83.25 91 LEU A O 1
ATOM 727 N N . ASP A 1 92 ? 17.038 12.417 -6.548 1.00 84.00 92 ASP A N 1
ATOM 728 C CA . ASP A 1 92 ? 18.417 12.915 -6.623 1.00 84.00 92 ASP A CA 1
ATOM 729 C C . ASP A 1 92 ? 19.338 11.958 -7.396 1.00 84.00 92 ASP A C 1
ATOM 731 O O . ASP A 1 92 ? 20.184 12.390 -8.185 1.00 84.00 92 ASP A O 1
ATOM 735 N N . ALA A 1 93 ? 19.133 10.644 -7.275 1.00 84.06 93 ALA A N 1
ATOM 736 C CA . ALA A 1 93 ? 19.828 9.663 -8.107 1.00 84.06 93 ALA A CA 1
ATOM 737 C C . ALA A 1 93 ? 19.480 9.811 -9.602 1.00 84.06 93 ALA A C 1
ATOM 739 O O . ALA A 1 93 ? 20.337 9.600 -10.459 1.00 84.06 93 ALA A O 1
ATOM 740 N N . GLN A 1 94 ? 18.245 10.189 -9.945 1.00 80.12 94 GLN A N 1
ATOM 741 C CA . GLN A 1 94 ? 17.875 10.478 -11.333 1.00 80.12 94 GLN A CA 1
ATOM 742 C C . GLN A 1 94 ? 18.448 11.808 -11.828 1.00 80.12 94 GLN A C 1
ATOM 744 O O . GLN A 1 94 ? 18.940 11.854 -12.953 1.00 80.12 94 GLN A O 1
ATOM 749 N N . ARG A 1 95 ? 18.458 12.855 -10.994 1.00 80.88 95 ARG A N 1
ATOM 750 C CA . ARG A 1 95 ? 19.084 14.149 -11.318 1.00 80.88 95 ARG A CA 1
ATOM 751 C C . ARG A 1 95 ? 20.574 13.996 -11.595 1.00 80.88 95 ARG A C 1
ATOM 753 O O . ARG A 1 95 ? 21.034 14.372 -12.661 1.00 80.88 95 ARG A O 1
ATOM 760 N N . THR A 1 96 ? 21.299 13.312 -10.715 1.00 81.19 96 THR A N 1
ATOM 761 C CA . THR A 1 96 ? 22.735 13.044 -10.909 1.00 81.19 96 THR A CA 1
ATOM 762 C C . THR A 1 96 ? 23.026 12.181 -12.142 1.00 81.19 96 THR A C 1
ATOM 764 O O . THR A 1 96 ? 24.059 12.357 -12.788 1.00 81.19 96 THR A O 1
ATOM 767 N N . ARG A 1 97 ? 22.134 11.249 -12.507 1.00 76.12 97 ARG A N 1
ATOM 768 C CA . ARG A 1 97 ? 22.233 10.502 -13.774 1.00 76.12 97 ARG A CA 1
ATOM 769 C C . ARG A 1 97 ? 21.985 11.400 -14.986 1.00 76.12 97 ARG A C 1
ATOM 771 O O . ARG A 1 97 ? 22.717 11.279 -15.962 1.00 76.12 97 ARG A O 1
ATOM 778 N N . ALA A 1 98 ? 21.003 12.296 -14.921 1.00 73.25 98 ALA A N 1
ATOM 779 C CA . ALA A 1 98 ? 20.744 13.273 -15.974 1.00 73.25 98 ALA A CA 1
ATOM 780 C C . ALA A 1 98 ? 21.932 14.232 -16.154 1.00 73.25 98 ALA A C 1
ATOM 782 O O . ALA A 1 98 ? 22.408 14.391 -17.274 1.00 73.25 98 ALA A O 1
ATOM 783 N N . ASP A 1 99 ? 22.496 14.753 -15.061 1.00 78.94 99 ASP A N 1
ATOM 784 C CA . ASP A 1 99 ? 23.676 15.625 -15.090 1.00 78.94 99 ASP A CA 1
ATOM 785 C C . ASP A 1 99 ? 24.895 14.920 -15.701 1.00 78.94 99 ASP A C 1
ATOM 787 O O . ASP A 1 99 ? 25.647 15.514 -16.472 1.00 78.94 99 ASP A O 1
ATOM 791 N N . LYS A 1 100 ? 25.094 13.627 -15.405 1.00 79.00 100 LYS A N 1
ATOM 792 C CA . LYS A 1 100 ? 26.153 12.823 -16.037 1.00 79.00 100 LYS A CA 1
ATOM 793 C C . LYS A 1 100 ? 25.949 12.693 -17.544 1.00 79.00 100 LYS A C 1
ATOM 795 O O . LYS A 1 100 ? 26.904 12.906 -18.288 1.00 79.00 100 LYS A O 1
ATOM 800 N N . LEU A 1 101 ? 24.727 12.396 -17.984 1.00 74.12 101 LEU A N 1
ATOM 801 C CA . LEU A 1 101 ? 24.393 12.295 -19.407 1.00 74.12 101 LEU A CA 1
ATOM 802 C C . LEU A 1 101 ? 24.547 13.644 -20.127 1.00 74.12 101 LEU A C 1
ATOM 804 O O . LEU A 1 101 ? 25.025 13.682 -21.259 1.00 74.12 101 LEU A O 1
ATOM 808 N N . ASP A 1 102 ? 24.215 14.758 -19.474 1.00 75.75 102 ASP A N 1
ATOM 809 C CA . ASP A 1 102 ? 24.419 16.099 -20.029 1.00 75.75 102 ASP A CA 1
ATOM 810 C C . ASP A 1 102 ? 25.906 16.483 -20.090 1.00 75.75 102 ASP A C 1
ATOM 812 O O . ASP A 1 102 ? 26.354 17.070 -21.078 1.00 75.75 102 ASP A O 1
ATOM 816 N N . CYS A 1 103 ? 26.711 16.100 -19.095 1.00 69.94 103 CYS A N 1
ATOM 817 C CA . CYS A 1 103 ? 28.169 16.251 -19.130 1.00 69.94 103 CYS A CA 1
ATOM 818 C C . CYS A 1 103 ? 28.829 15.381 -20.216 1.00 69.94 103 CYS A C 1
ATOM 820 O O . CYS A 1 103 ? 29.826 15.789 -20.814 1.00 69.94 103 CYS A O 1
ATOM 822 N N . GLU A 1 104 ? 28.303 14.185 -20.483 1.00 70.50 104 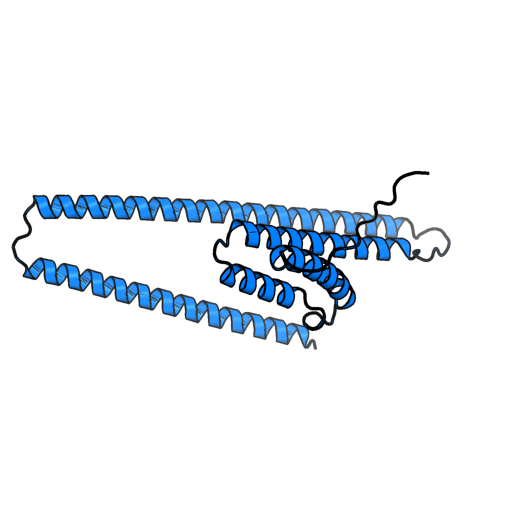GLU A N 1
ATOM 823 C CA . GLU A 1 104 ? 28.743 13.327 -21.591 1.00 70.50 104 GLU A CA 1
ATOM 824 C C . GLU A 1 104 ? 28.345 13.905 -22.951 1.00 70.50 104 GLU A C 1
ATOM 826 O O . GLU A 1 104 ? 29.175 13.940 -23.855 1.00 70.50 104 GLU A O 1
ATOM 831 N N . ARG A 1 105 ? 27.131 14.456 -23.088 1.00 68.62 105 ARG A N 1
ATOM 832 C CA . ARG A 1 105 ? 26.710 15.174 -24.303 1.00 68.62 105 ARG A CA 1
ATOM 833 C C . ARG A 1 105 ? 27.570 16.399 -24.584 1.00 68.62 105 ARG A C 1
ATOM 835 O O . ARG A 1 105 ? 27.951 16.607 -25.731 1.00 68.62 105 ARG A O 1
ATOM 842 N N . LYS A 1 106 ? 27.902 17.192 -23.560 1.00 68.06 106 LYS A N 1
ATOM 843 C CA . LYS A 1 106 ? 28.787 18.360 -23.707 1.00 68.06 106 LYS A CA 1
ATOM 844 C C . LYS A 1 106 ? 30.205 17.950 -24.116 1.00 68.06 106 LYS A C 1
ATOM 846 O O . LYS A 1 106 ? 30.734 18.515 -25.066 1.00 68.06 106 LYS A O 1
ATOM 851 N N . ARG A 1 107 ? 30.768 16.898 -23.506 1.00 59.16 107 ARG A N 1
ATOM 852 C CA . ARG A 1 107 ? 32.060 16.322 -23.936 1.00 59.16 107 ARG A CA 1
ATOM 853 C C . ARG A 1 107 ? 32.021 15.745 -25.352 1.00 59.16 107 ARG A C 1
ATOM 855 O O . ARG A 1 107 ? 32.987 15.902 -26.094 1.00 59.16 107 ARG A O 1
ATOM 862 N N . GLY A 1 108 ? 30.918 15.107 -25.741 1.00 56.59 108 GLY A N 1
ATOM 863 C CA . GLY A 1 108 ? 30.685 14.635 -27.107 1.00 56.59 108 GLY A CA 1
ATOM 864 C C . GLY A 1 108 ? 30.572 15.780 -28.118 1.00 56.59 108 GLY A C 1
ATOM 865 O O . GLY A 1 108 ? 31.080 15.669 -29.223 1.00 56.59 108 GLY A O 1
ATOM 866 N N . ALA A 1 109 ? 29.973 16.911 -27.739 1.00 53.97 109 ALA A N 1
ATOM 867 C CA . ALA A 1 109 ? 29.867 18.090 -28.599 1.00 53.97 109 ALA A CA 1
ATOM 868 C C . ALA A 1 109 ? 31.214 18.814 -28.793 1.00 53.97 109 ALA A C 1
ATOM 870 O O . ALA A 1 109 ? 31.488 19.311 -29.882 1.00 53.97 109 ALA A O 1
ATOM 871 N N . GLU A 1 110 ? 32.081 18.830 -27.777 1.00 50.00 110 GLU A N 1
ATOM 872 C CA . GLU A 1 110 ? 33.432 19.412 -27.867 1.00 50.00 110 GLU A CA 1
ATOM 873 C C . GLU A 1 110 ? 34.408 18.542 -28.686 1.00 50.00 110 GLU A C 1
ATOM 875 O O . GLU A 1 110 ? 35.348 19.061 -29.289 1.00 50.00 110 GLU A O 1
ATOM 880 N N . SER A 1 111 ? 34.159 17.231 -28.786 1.00 47.34 111 SER A N 1
ATOM 881 C CA . SER A 1 111 ? 34.987 16.284 -29.553 1.00 47.34 111 SER A CA 1
ATOM 882 C C . SER A 1 111 ? 34.583 16.125 -31.031 1.00 47.34 111 SER A C 1
ATOM 884 O O . SER A 1 111 ? 35.293 15.468 -31.786 1.00 47.34 111 SER A O 1
ATOM 886 N N . VAL A 1 112 ? 33.515 16.790 -31.495 1.00 48.50 112 VAL A N 1
ATOM 887 C CA . VAL A 1 112 ? 33.031 16.733 -32.898 1.00 48.50 112 VAL A CA 1
ATOM 888 C C . VAL A 1 112 ? 33.683 17.794 -33.809 1.00 48.50 112 VAL A C 1
ATOM 890 O O . VAL A 1 112 ? 33.286 17.973 -34.957 1.00 48.50 112 VAL A O 1
ATOM 893 N N . SER A 1 113 ? 34.745 18.474 -33.363 1.00 46.25 113 SER A N 1
ATOM 894 C CA . SER A 1 113 ? 35.477 19.415 -34.230 1.00 46.25 113 SER A CA 1
ATOM 895 C C . SER A 1 113 ? 36.565 18.781 -35.106 1.00 46.25 113 SER A C 1
ATOM 897 O O . SER A 1 113 ? 37.086 19.477 -35.971 1.00 46.25 113 SER A O 1
ATOM 899 N N . HIS A 1 114 ? 36.906 17.496 -34.955 1.00 38.50 114 HIS A N 1
ATOM 900 C CA . HIS A 1 114 ? 37.907 16.837 -35.806 1.00 38.50 114 HIS A CA 1
ATOM 901 C C . HIS A 1 114 ? 37.523 15.391 -36.152 1.00 38.50 114 HIS A C 1
ATOM 903 O O . HIS A 1 114 ? 37.719 14.481 -35.359 1.00 38.50 114 HIS A O 1
ATOM 909 N N . GLY A 1 115 ? 37.081 15.195 -37.398 1.00 40.47 115 GLY A N 1
ATOM 910 C CA . GLY A 1 115 ? 37.452 14.026 -38.196 1.00 40.47 115 GLY A CA 1
ATOM 911 C C . GLY A 1 115 ? 36.684 12.714 -37.987 1.00 40.47 115 GLY A C 1
ATOM 912 O O . GLY A 1 115 ? 36.787 12.056 -36.963 1.00 40.47 115 GLY A O 1
ATOM 913 N N . ASN A 1 116 ? 36.089 12.274 -39.098 1.00 42.06 116 ASN A N 1
ATOM 914 C CA . ASN A 1 116 ? 35.755 10.899 -39.480 1.00 42.06 116 ASN A CA 1
ATOM 915 C C . ASN A 1 116 ? 34.580 10.195 -38.789 1.00 42.06 116 ASN A C 1
ATOM 917 O O . ASN A 1 116 ? 34.547 9.933 -37.592 1.00 42.06 116 ASN A O 1
ATOM 921 N N . GLY A 1 117 ? 33.628 9.806 -39.645 1.00 43.66 117 GLY A N 1
ATOM 922 C CA . GLY A 1 117 ? 32.478 8.988 -39.312 1.00 43.66 117 GLY A CA 1
ATOM 923 C C . GLY A 1 117 ? 32.886 7.660 -38.688 1.00 43.66 117 GLY A C 1
ATOM 924 O O . GLY A 1 117 ? 33.487 6.807 -39.337 1.00 43.66 117 GLY A O 1
ATOM 925 N N . PHE A 1 118 ? 32.490 7.480 -37.435 1.00 40.03 118 PHE A N 1
ATOM 926 C CA . PHE A 1 118 ? 32.416 6.180 -36.799 1.00 40.03 118 PHE A CA 1
ATOM 927 C C . PHE A 1 118 ? 30.939 5.899 -36.540 1.00 40.03 118 PHE A C 1
ATOM 929 O O . PHE A 1 118 ? 30.283 6.598 -35.767 1.00 40.03 118 PHE A O 1
ATOM 936 N N . ALA A 1 119 ? 30.390 4.918 -37.253 1.00 40.62 119 ALA A N 1
ATOM 937 C CA . ALA A 1 119 ? 29.058 4.405 -36.973 1.00 40.62 119 ALA A CA 1
ATOM 938 C C . ALA A 1 119 ? 29.023 3.902 -35.516 1.00 40.62 119 ALA A C 1
ATOM 940 O O . ALA A 1 119 ? 29.945 3.179 -35.123 1.00 40.62 119 ALA A O 1
ATOM 941 N N . PRO A 1 120 ? 28.011 4.253 -34.698 1.00 45.12 120 PRO A N 1
ATOM 942 C CA . PRO A 1 120 ? 27.889 3.688 -33.364 1.00 45.12 120 PRO A CA 1
ATOM 943 C C . PRO A 1 120 ? 27.622 2.192 -33.523 1.00 45.12 120 PRO A C 1
ATOM 945 O O . PRO A 1 120 ? 26.584 1.767 -34.030 1.00 45.12 120 PRO A O 1
ATOM 948 N N . SER A 1 121 ? 28.618 1.390 -33.164 1.00 40.84 121 SER A N 1
ATOM 949 C CA . SER A 1 121 ? 28.546 -0.055 -33.226 1.00 40.84 121 SER A CA 1
ATOM 950 C C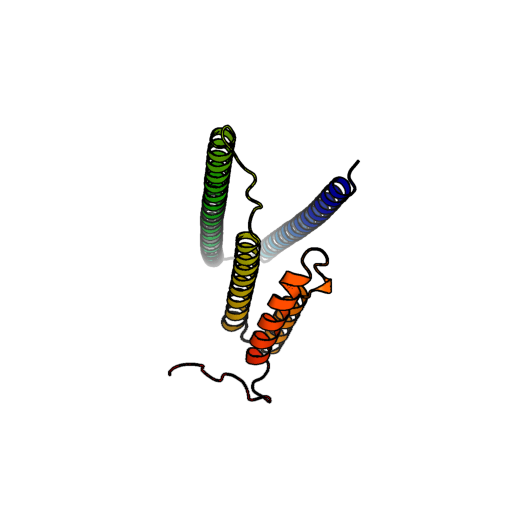 . SER A 1 121 ? 27.463 -0.558 -32.271 1.00 40.84 121 SER A C 1
ATOM 952 O O . SER A 1 121 ? 27.408 -0.210 -31.095 1.00 40.84 121 SER A O 1
ATOM 954 N N . VAL A 1 122 ? 26.626 -1.418 -32.835 1.00 48.50 122 VAL A N 1
ATOM 955 C CA . VAL A 1 122 ? 25.524 -2.265 -32.342 1.00 48.50 122 VAL A CA 1
ATOM 956 C C . VAL A 1 122 ? 25.689 -2.906 -30.940 1.00 48.50 122 VAL A C 1
ATOM 958 O O . VAL A 1 122 ? 24.789 -3.595 -30.473 1.00 48.50 122 VAL A O 1
ATOM 961 N N . SER A 1 123 ? 26.811 -2.701 -30.248 1.00 49.78 123 SER A N 1
ATOM 962 C CA . SER A 1 123 ? 27.145 -3.331 -28.966 1.00 49.78 123 SER A CA 1
ATOM 963 C C . SER A 1 123 ? 26.448 -2.673 -27.768 1.00 49.78 123 SER A C 1
ATOM 965 O O . SER A 1 123 ? 25.979 -3.374 -26.877 1.00 49.78 123 SER A O 1
ATOM 967 N N . SER A 1 124 ? 26.293 -1.344 -27.757 1.00 56.44 124 SER A N 1
ATOM 968 C CA . SER A 1 124 ? 25.697 -0.634 -26.613 1.00 56.44 124 SER A CA 1
ATOM 969 C C . SER A 1 124 ? 24.180 -0.825 -26.496 1.00 56.44 124 SER A C 1
ATOM 971 O O . SER A 1 124 ? 23.644 -0.844 -25.389 1.00 56.44 124 SER A O 1
ATOM 973 N N . GLU A 1 125 ? 23.470 -1.022 -27.611 1.00 51.25 125 GLU A N 1
ATOM 974 C CA . GLU A 1 125 ? 22.032 -1.315 -27.580 1.00 51.25 125 GLU A CA 1
ATOM 975 C C . GLU A 1 125 ? 21.736 -2.710 -27.019 1.00 51.25 125 GLU A C 1
ATOM 977 O O . GLU A 1 125 ? 20.768 -2.874 -26.277 1.00 51.25 125 GLU A O 1
ATOM 982 N N . VAL A 1 126 ? 22.563 -3.712 -27.332 1.00 58.53 126 VAL A N 1
ATOM 983 C CA . VAL A 1 126 ? 22.391 -5.083 -26.821 1.00 58.53 126 VAL A CA 1
ATOM 984 C C . VAL A 1 126 ? 22.615 -5.128 -25.307 1.00 58.53 126 VAL A C 1
ATOM 986 O O . VAL A 1 126 ? 21.836 -5.764 -24.594 1.00 58.53 126 VAL A O 1
ATOM 989 N N . ASP A 1 127 ? 23.599 -4.382 -24.804 1.00 64.69 127 ASP A N 1
ATOM 990 C CA . ASP A 1 127 ? 23.900 -4.310 -23.372 1.00 64.69 127 ASP A CA 1
ATOM 991 C C . ASP A 1 127 ? 22.791 -3.607 -22.576 1.00 64.69 127 ASP A C 1
ATOM 993 O O . ASP A 1 127 ? 22.385 -4.088 -21.516 1.00 64.69 127 ASP A O 1
ATOM 997 N N . VAL A 1 128 ? 22.222 -2.518 -23.110 1.00 65.56 128 VAL A N 1
ATOM 998 C CA . VAL A 1 128 ? 21.082 -1.826 -22.481 1.00 65.56 128 VAL A CA 1
ATOM 999 C C . VAL A 1 128 ? 19.841 -2.717 -22.461 1.00 65.56 128 VAL A C 1
ATOM 1001 O O . VAL A 1 128 ? 19.159 -2.792 -21.438 1.00 65.56 128 VAL A O 1
ATOM 1004 N N . ARG A 1 129 ? 19.556 -3.443 -23.552 1.00 68.25 129 ARG A N 1
ATOM 1005 C CA . ARG A 1 129 ? 18.429 -4.389 -23.591 1.00 68.25 129 ARG A CA 1
ATOM 1006 C C . ARG A 1 129 ? 18.595 -5.500 -22.561 1.00 68.25 129 ARG A C 1
ATOM 1008 O O . ARG A 1 129 ? 17.647 -5.792 -21.838 1.00 68.25 129 ARG A O 1
ATOM 1015 N N . LYS A 1 130 ? 19.793 -6.077 -22.453 1.00 74.00 130 LYS A N 1
ATOM 1016 C CA . LYS A 1 130 ? 20.094 -7.132 -21.481 1.00 74.00 130 LYS A CA 1
ATOM 1017 C C . LYS A 1 130 ? 19.958 -6.640 -20.037 1.00 74.00 130 LYS A C 1
ATOM 1019 O O . LYS A 1 130 ? 19.292 -7.293 -19.243 1.00 74.00 130 LYS A O 1
ATOM 1024 N N . LEU A 1 131 ? 20.471 -5.448 -19.726 1.00 75.06 131 LEU A N 1
ATOM 1025 C CA . LEU A 1 131 ? 20.312 -4.813 -18.410 1.00 75.06 131 LEU A CA 1
ATOM 1026 C C . LEU A 1 131 ? 18.842 -4.558 -18.049 1.00 75.06 131 LEU A C 1
ATOM 1028 O O . LEU A 1 131 ? 18.447 -4.756 -16.901 1.00 75.06 131 LEU A O 1
ATOM 1032 N N . MET A 1 132 ? 18.018 -4.137 -19.014 1.00 72.88 132 MET A N 1
ATOM 1033 C CA . MET A 1 132 ? 16.582 -3.947 -18.790 1.00 72.88 132 MET A CA 1
ATOM 1034 C C . MET A 1 132 ? 15.863 -5.273 -18.528 1.00 72.88 132 MET A C 1
ATOM 1036 O O . MET A 1 132 ? 15.021 -5.333 -17.635 1.00 72.88 132 MET A O 1
ATOM 1040 N N . ILE A 1 133 ? 16.203 -6.334 -19.267 1.00 75.19 133 ILE A N 1
ATOM 1041 C CA . ILE A 1 133 ? 15.661 -7.680 -19.029 1.00 75.19 133 ILE A CA 1
ATOM 1042 C C . ILE A 1 133 ? 16.050 -8.148 -17.625 1.00 75.19 133 ILE A C 1
ATOM 1044 O O . ILE A 1 133 ? 15.173 -8.522 -16.848 1.00 75.19 133 ILE A O 1
ATOM 1048 N N . ASP A 1 134 ? 17.332 -8.055 -17.268 1.00 73.69 134 ASP A N 1
ATOM 1049 C CA . ASP A 1 134 ? 17.845 -8.500 -15.971 1.00 73.69 134 ASP A CA 1
ATOM 1050 C C . ASP A 1 134 ? 17.182 -7.749 -14.807 1.00 73.69 134 ASP A C 1
ATOM 1052 O O . ASP A 1 134 ? 16.783 -8.368 -13.819 1.00 73.69 134 ASP A O 1
ATOM 1056 N N . GLN A 1 135 ? 16.978 -6.435 -14.940 1.00 77.62 135 GLN A N 1
ATOM 1057 C CA . GLN A 1 135 ? 16.289 -5.622 -13.936 1.00 77.62 135 GLN A CA 1
ATOM 1058 C C . GLN A 1 135 ? 14.833 -6.069 -13.735 1.00 77.62 135 GLN A C 1
ATOM 1060 O O . GLN A 1 135 ? 14.387 -6.264 -12.603 1.00 77.62 135 GLN A O 1
ATOM 1065 N N . VAL A 1 136 ? 14.089 -6.263 -14.827 1.00 74.81 136 VAL A N 1
ATOM 1066 C CA . VAL A 1 136 ? 12.678 -6.669 -14.761 1.00 74.81 136 VAL A CA 1
ATOM 1067 C C . VAL A 1 136 ? 12.541 -8.102 -14.232 1.00 74.81 136 VAL A C 1
ATOM 1069 O O . VAL A 1 136 ? 11.628 -8.389 -13.455 1.00 74.81 136 VAL A O 1
ATOM 1072 N N . VAL A 1 137 ? 13.473 -8.994 -14.582 1.00 76.06 137 VAL A N 1
ATOM 1073 C CA . VAL A 1 137 ? 13.550 -10.356 -14.034 1.00 76.06 137 VAL A CA 1
ATOM 1074 C C . VAL A 1 137 ? 13.827 -10.331 -12.529 1.00 76.06 137 VAL A C 1
ATOM 1076 O O . VAL A 1 137 ? 13.186 -11.070 -11.781 1.00 76.06 137 VAL A O 1
ATOM 1079 N N . GLN A 1 138 ? 14.726 -9.468 -12.047 1.00 74.19 138 GLN A N 1
ATOM 1080 C CA . GLN A 1 138 ? 14.983 -9.342 -10.609 1.00 74.19 138 GLN A CA 1
ATOM 1081 C C . GLN A 1 138 ? 13.764 -8.828 -9.835 1.00 74.19 138 GLN A C 1
ATOM 1083 O O . GLN A 1 138 ? 13.450 -9.354 -8.767 1.00 74.19 138 GLN A O 1
ATOM 1088 N N . GLU A 1 139 ? 13.029 -7.857 -10.373 1.00 75.94 139 GLU A N 1
ATOM 1089 C CA . GLU A 1 139 ? 11.783 -7.388 -9.753 1.00 75.94 139 GLU A CA 1
ATOM 1090 C C . GLU A 1 139 ? 10.708 -8.482 -9.709 1.00 75.94 139 GLU A C 1
ATOM 1092 O O . GLU A 1 139 ? 9.985 -8.619 -8.713 1.00 75.94 139 GLU A O 1
ATOM 1097 N N . ALA A 1 140 ? 10.621 -9.300 -10.760 1.00 74.88 140 ALA A N 1
ATOM 1098 C CA . ALA A 1 140 ? 9.709 -10.434 -10.793 1.00 74.88 140 ALA A CA 1
ATOM 1099 C C . ALA A 1 140 ? 10.092 -11.509 -9.758 1.00 74.88 140 ALA A C 1
ATOM 1101 O O . ALA A 1 140 ? 9.214 -12.005 -9.052 1.00 74.88 140 ALA A O 1
ATOM 1102 N N . ARG A 1 141 ? 11.391 -11.789 -9.584 1.00 73.62 141 ARG A N 1
ATOM 1103 C CA . ARG A 1 141 ? 11.928 -12.685 -8.540 1.00 73.62 141 ARG A CA 1
ATOM 1104 C C . ARG A 1 141 ? 11.613 -12.210 -7.128 1.00 73.62 141 ARG A C 1
ATOM 1106 O O . ARG A 1 141 ? 11.174 -13.000 -6.297 1.00 73.62 141 ARG A O 1
ATOM 1113 N N . LEU A 1 142 ? 11.788 -10.917 -6.856 1.00 78.75 142 LEU A N 1
ATOM 1114 C CA . LEU A 1 142 ? 11.434 -10.334 -5.559 1.00 78.75 142 LEU A CA 1
ATOM 1115 C C . LEU A 1 142 ? 9.930 -10.444 -5.286 1.00 78.75 142 LEU A C 1
ATOM 1117 O O . LEU A 1 142 ? 9.528 -10.767 -4.171 1.00 78.75 142 LEU A O 1
ATOM 1121 N N . SER A 1 143 ? 9.099 -10.235 -6.310 1.00 74.69 143 SER A N 1
ATOM 1122 C CA . SER A 1 143 ? 7.642 -10.385 -6.200 1.00 74.69 143 SER A CA 1
ATOM 1123 C C . SER A 1 143 ? 7.238 -11.842 -5.936 1.00 74.69 143 SER A C 1
ATOM 1125 O O . SER A 1 143 ? 6.366 -12.110 -5.113 1.00 74.69 143 SER A O 1
ATOM 1127 N N . ILE A 1 144 ? 7.903 -12.796 -6.590 1.00 75.69 144 ILE A N 1
ATOM 1128 C CA . ILE A 1 144 ? 7.750 -14.238 -6.363 1.00 75.69 144 ILE A CA 1
ATOM 1129 C C . ILE A 1 144 ? 8.106 -14.620 -4.919 1.00 75.69 144 ILE A C 1
ATOM 1131 O O . ILE A 1 144 ? 7.344 -15.328 -4.258 1.00 75.69 144 ILE A O 1
ATOM 1135 N N . GLU A 1 145 ? 9.232 -14.129 -4.406 1.00 76.88 145 GLU A N 1
ATOM 1136 C CA . GLU A 1 145 ? 9.681 -14.428 -3.045 1.00 76.88 145 GLU A CA 1
ATOM 1137 C C . GLU A 1 145 ? 8.761 -13.776 -1.995 1.00 76.88 145 GLU A C 1
ATOM 1139 O O . GLU A 1 145 ? 8.435 -14.387 -0.978 1.00 76.88 145 GLU A O 1
ATOM 1144 N N . GLN 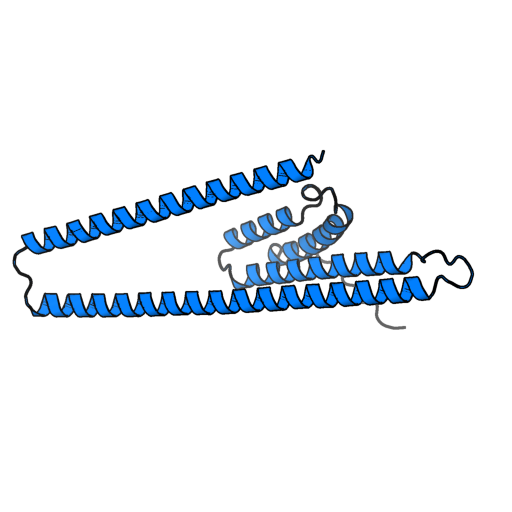A 1 146 ? 8.219 -12.588 -2.280 1.00 76.44 146 GLN A N 1
ATOM 1145 C CA . GLN A 1 146 ? 7.169 -11.975 -1.460 1.00 76.44 146 GLN A CA 1
ATOM 1146 C C . GLN A 1 146 ? 5.884 -12.812 -1.434 1.00 76.44 146 GLN A C 1
ATOM 1148 O O . GLN A 1 146 ? 5.296 -12.988 -0.368 1.00 76.44 146 GLN A O 1
ATOM 1153 N N . ILE A 1 147 ? 5.454 -13.370 -2.570 1.00 76.00 147 ILE A N 1
ATOM 1154 C CA . ILE A 1 147 ? 4.305 -14.291 -2.635 1.00 76.00 147 ILE A CA 1
ATOM 1155 C C . ILE A 1 147 ? 4.590 -15.566 -1.820 1.00 76.00 147 ILE A C 1
ATOM 1157 O O . ILE A 1 147 ? 3.700 -16.114 -1.164 1.00 76.00 147 ILE A O 1
ATOM 1161 N N . ARG A 1 148 ? 5.843 -16.034 -1.808 1.00 70.44 148 ARG A N 1
ATOM 1162 C CA . ARG A 1 148 ? 6.269 -17.187 -1.008 1.00 70.44 148 ARG A CA 1
ATOM 1163 C C . ARG A 1 148 ? 6.190 -16.917 0.497 1.00 70.44 148 ARG A C 1
ATOM 1165 O O . ARG A 1 148 ? 5.745 -17.801 1.229 1.00 70.44 148 ARG A O 1
ATOM 1172 N N . GLN A 1 149 ? 6.603 -15.731 0.942 1.00 67.75 149 GLN A N 1
ATOM 1173 C CA . GLN A 1 149 ? 6.704 -15.367 2.361 1.00 67.75 149 GLN A CA 1
ATOM 1174 C C . GLN A 1 149 ? 5.386 -14.856 2.964 1.00 67.75 149 GLN A C 1
ATOM 1176 O O . GLN A 1 149 ? 5.105 -15.136 4.127 1.00 67.75 149 GLN A O 1
ATOM 1181 N N . ASN A 1 150 ? 4.559 -14.148 2.188 1.00 62.81 150 ASN A N 1
ATOM 1182 C CA . ASN A 1 150 ? 3.360 -13.480 2.706 1.00 62.81 150 ASN A CA 1
ATOM 1183 C C . ASN A 1 150 ? 2.082 -14.330 2.630 1.00 62.81 150 ASN A C 1
ATOM 1185 O O . ASN A 1 150 ? 1.126 -14.060 3.356 1.00 62.81 150 ASN A O 1
ATOM 1189 N N . GLU A 1 151 ? 2.032 -15.352 1.768 1.00 62.06 151 GLU A N 1
ATOM 1190 C CA . GLU A 1 151 ? 0.808 -16.126 1.542 1.00 62.06 151 GLU A CA 1
ATOM 1191 C C . GLU A 1 151 ? 0.953 -17.590 1.978 1.00 62.06 151 GLU A C 1
ATOM 1193 O O . GLU A 1 151 ? 1.598 -18.412 1.322 1.00 62.06 151 GLU A O 1
ATOM 1198 N N . THR A 1 152 ? 0.294 -17.918 3.094 1.00 57.94 152 THR A N 1
ATOM 1199 C CA . THR A 1 152 ? 0.209 -19.267 3.684 1.00 57.94 152 THR A CA 1
ATOM 1200 C C . THR A 1 152 ? -0.893 -20.136 3.068 1.00 57.94 152 THR A C 1
ATOM 1202 O O . THR A 1 152 ? -0.864 -21.357 3.200 1.00 57.94 152 THR A O 1
ATOM 1205 N N . VAL A 1 153 ? -1.859 -19.534 2.363 1.00 68.94 153 VAL A N 1
ATOM 1206 C CA . VAL A 1 153 ? -3.001 -20.235 1.751 1.00 68.94 153 VAL A CA 1
ATOM 1207 C C . VAL A 1 153 ? -2.724 -20.493 0.268 1.00 68.94 153 VAL A C 1
ATOM 1209 O O . VAL A 1 153 ? -2.591 -19.550 -0.513 1.00 68.94 153 VAL A O 1
ATOM 1212 N N . ALA A 1 154 ? -2.690 -21.769 -0.134 1.00 64.94 154 ALA A N 1
ATOM 1213 C CA . ALA A 1 154 ? -2.337 -22.206 -1.491 1.00 64.94 154 ALA A CA 1
ATOM 1214 C C . ALA A 1 154 ? -3.177 -21.546 -2.603 1.00 64.94 154 ALA A C 1
ATOM 1216 O O . ALA A 1 154 ? -2.658 -21.253 -3.680 1.00 64.94 154 ALA A O 1
ATOM 1217 N N . ASP A 1 155 ? -4.454 -21.261 -2.349 1.00 69.31 155 ASP A N 1
ATOM 1218 C CA . ASP A 1 155 ? -5.340 -20.635 -3.339 1.00 69.31 155 ASP A CA 1
ATOM 1219 C C . ASP A 1 155 ? -5.073 -19.140 -3.527 1.00 69.31 155 ASP A C 1
ATOM 1221 O O . ASP A 1 155 ? -5.192 -18.628 -4.642 1.00 69.31 155 ASP A O 1
ATOM 1225 N N . LYS A 1 156 ? -4.634 -18.448 -2.467 1.00 70.38 156 LYS A N 1
ATOM 1226 C CA . LYS A 1 156 ? -4.175 -17.055 -2.563 1.00 70.38 156 LYS A CA 1
ATOM 1227 C C . LYS A 1 156 ? -2.858 -16.990 -3.332 1.00 70.38 156 LYS A C 1
ATOM 1229 O O . LYS A 1 156 ? -2.791 -16.255 -4.312 1.00 70.38 156 LYS A O 1
ATOM 1234 N N . ARG A 1 157 ? -1.931 -17.912 -3.037 1.00 69.56 157 ARG A N 1
ATOM 1235 C CA . ARG A 1 157 ? -0.667 -18.071 -3.775 1.00 69.56 157 ARG A CA 1
ATOM 1236 C C . ARG A 1 157 ? -0.896 -18.295 -5.268 1.00 69.56 157 ARG A C 1
ATOM 1238 O O . ARG A 1 157 ? -0.281 -17.632 -6.099 1.00 69.56 157 ARG A O 1
ATOM 1245 N N . ARG A 1 158 ? -1.825 -19.184 -5.637 1.00 70.94 158 ARG A N 1
ATOM 1246 C CA . ARG A 1 158 ? -2.200 -19.405 -7.046 1.00 70.94 158 ARG A CA 1
ATOM 1247 C C . ARG A 1 158 ? -2.790 -18.154 -7.698 1.00 70.94 158 ARG A C 1
ATOM 1249 O O . ARG A 1 158 ? -2.529 -17.914 -8.875 1.00 70.94 158 ARG A O 1
ATOM 1256 N N . LYS A 1 159 ? -3.585 -17.368 -6.965 1.00 78.69 159 LYS A N 1
ATOM 1257 C CA . LYS A 1 159 ? -4.161 -16.114 -7.465 1.00 78.69 159 LYS A CA 1
ATOM 1258 C C . LYS A 1 159 ? -3.085 -15.046 -7.675 1.00 78.69 159 LYS A C 1
ATOM 1260 O O . LYS A 1 159 ? -3.016 -14.488 -8.763 1.00 78.69 159 LYS A O 1
ATOM 1265 N N . ALA A 1 160 ? -2.193 -14.850 -6.707 1.00 73.25 160 ALA A N 1
ATOM 1266 C CA . ALA A 1 160 ? -1.091 -13.899 -6.810 1.00 73.25 160 ALA A CA 1
ATOM 1267 C C . ALA A 1 160 ? -0.122 -14.254 -7.951 1.00 73.25 160 ALA A C 1
ATOM 1269 O O . ALA A 1 160 ? 0.314 -13.379 -8.696 1.00 73.25 160 ALA A O 1
ATOM 1270 N N . VAL A 1 161 ? 0.148 -15.546 -8.165 1.00 74.94 161 VAL A N 1
ATOM 1271 C CA . VAL A 1 161 ? 0.933 -16.014 -9.318 1.00 74.94 161 VAL A CA 1
ATOM 1272 C C . VAL A 1 161 ? 0.218 -15.748 -10.647 1.00 74.94 161 VAL A C 1
ATOM 1274 O O . VAL A 1 161 ? 0.860 -15.324 -11.608 1.00 74.94 161 VAL A O 1
ATOM 1277 N N . LYS A 1 162 ? -1.104 -15.960 -10.729 1.00 77.62 162 LYS A N 1
ATOM 1278 C CA . LYS A 1 162 ? -1.885 -15.613 -11.931 1.00 77.62 162 LYS A CA 1
ATOM 1279 C C . LYS A 1 162 ? -1.831 -14.114 -12.221 1.00 77.62 162 LYS A C 1
ATOM 1281 O O . LYS A 1 162 ? -1.625 -13.738 -13.373 1.00 77.62 162 LYS A O 1
ATOM 1286 N N . ASP A 1 163 ? -1.954 -13.280 -11.194 1.00 79.00 163 ASP A N 1
ATOM 1287 C CA . ASP A 1 163 ? -1.873 -11.824 -11.326 1.00 79.00 163 ASP A CA 1
ATOM 1288 C C . ASP A 1 163 ? -0.470 -11.381 -11.774 1.00 79.00 163 ASP A C 1
ATOM 1290 O O . ASP A 1 163 ? -0.339 -10.518 -12.645 1.00 79.00 163 ASP A O 1
ATOM 1294 N N . LEU A 1 164 ? 0.584 -12.034 -11.269 1.00 78.19 164 LEU A N 1
ATOM 1295 C CA . LEU A 1 164 ? 1.963 -11.813 -11.705 1.00 78.19 164 LEU A CA 1
ATOM 1296 C C . LEU A 1 164 ? 2.160 -12.196 -13.182 1.00 78.19 164 LEU A C 1
ATOM 1298 O O . LEU A 1 164 ? 2.672 -11.396 -13.963 1.00 78.19 164 LEU A O 1
ATOM 1302 N N . ARG A 1 165 ? 1.690 -13.379 -13.600 1.00 77.56 165 ARG A N 1
ATOM 1303 C CA . ARG A 1 165 ? 1.738 -13.818 -15.008 1.00 77.56 165 ARG A CA 1
ATOM 1304 C C . ARG A 1 165 ? 0.999 -12.848 -15.926 1.00 77.56 165 ARG A C 1
ATOM 1306 O O . ARG A 1 165 ? 1.471 -12.543 -17.017 1.00 77.56 165 ARG A O 1
ATOM 1313 N N . LEU A 1 166 ? -0.131 -12.313 -15.467 1.00 79.94 166 LEU A N 1
ATOM 1314 C CA . LEU A 1 166 ? -0.915 -11.339 -16.216 1.00 79.94 166 LEU A CA 1
ATOM 1315 C C . LEU A 1 166 ? -0.211 -9.975 -16.322 1.00 79.94 166 LEU A C 1
ATOM 1317 O O . LEU A 1 166 ? -0.348 -9.299 -17.341 1.00 79.94 166 LEU A O 1
ATOM 1321 N N . LYS A 1 167 ? 0.540 -9.569 -15.290 1.00 78.94 167 LYS A N 1
ATOM 1322 C CA . LYS A 1 167 ? 1.308 -8.313 -15.251 1.00 78.94 167 LYS A CA 1
ATOM 1323 C C . LYS A 1 167 ? 2.457 -8.302 -16.262 1.00 78.94 167 LYS A C 1
ATOM 1325 O O . LYS A 1 167 ? 2.703 -7.263 -16.876 1.00 78.94 167 LYS A O 1
ATOM 1330 N N . TYR A 1 168 ? 3.116 -9.445 -16.446 1.00 73.94 168 TYR A N 1
ATOM 1331 C CA . TYR A 1 168 ? 4.260 -9.606 -17.350 1.00 73.94 168 TYR A CA 1
ATOM 1332 C C . TYR A 1 168 ? 3.896 -10.253 -18.699 1.00 73.94 168 TYR A C 1
ATOM 1334 O O . TYR A 1 168 ? 4.786 -10.663 -19.436 1.00 73.94 168 TYR A O 1
ATOM 1342 N N . HIS A 1 169 ? 2.607 -10.342 -19.050 1.00 73.62 169 HIS A N 1
ATOM 1343 C CA . HIS A 1 169 ? 2.183 -10.950 -20.311 1.00 73.62 169 HIS A CA 1
ATOM 1344 C C . HIS A 1 169 ? 2.521 -10.048 -21.519 1.00 73.62 169 HIS A C 1
ATOM 1346 O O . HIS A 1 169 ? 2.167 -8.862 -21.502 1.00 73.62 169 HIS A O 1
ATOM 1352 N N . PRO A 1 170 ? 3.119 -10.586 -22.600 1.00 70.88 170 PRO A N 1
ATOM 1353 C CA . PRO A 1 170 ? 3.566 -9.798 -23.754 1.00 70.88 170 PRO A CA 1
ATOM 1354 C C . PRO A 1 170 ? 2.433 -9.041 -24.470 1.00 70.88 170 PRO A C 1
ATOM 1356 O O . PRO A 1 170 ? 2.656 -7.944 -24.979 1.00 70.88 170 PRO A O 1
ATOM 1359 N N . ASP A 1 171 ? 1.199 -9.559 -24.458 1.00 74.31 171 ASP A N 1
ATOM 1360 C CA . ASP A 1 171 ? 0.043 -8.863 -25.058 1.00 74.31 171 ASP A CA 1
ATOM 1361 C C . ASP A 1 171 ? -0.445 -7.633 -24.287 1.00 74.31 171 ASP A C 1
ATOM 1363 O O . ASP A 1 171 ? -1.102 -6.774 -24.873 1.00 74.31 171 ASP A O 1
ATOM 1367 N N . LYS A 1 172 ? -0.123 -7.497 -22.994 1.00 73.75 172 LYS A N 1
ATOM 1368 C CA . LYS A 1 172 ? -0.483 -6.282 -22.244 1.00 73.75 172 LYS A CA 1
ATOM 1369 C C . LYS A 1 172 ? 0.480 -5.123 -22.498 1.00 73.75 172 LYS A C 1
ATOM 1371 O O . LYS A 1 172 ? 0.142 -3.984 -22.186 1.00 73.75 172 LYS A O 1
ATOM 1376 N N . HIS A 1 173 ? 1.637 -5.402 -23.101 1.00 66.56 173 HIS A N 1
ATOM 1377 C CA . HIS A 1 173 ? 2.700 -4.428 -23.346 1.00 66.56 173 HIS A CA 1
ATOM 1378 C C . HIS A 1 173 ? 3.165 -4.464 -24.809 1.00 66.56 173 HIS A C 1
ATOM 1380 O O . HIS A 1 173 ? 4.299 -4.857 -25.084 1.00 66.56 173 HIS A O 1
ATOM 1386 N N . PRO A 1 174 ? 2.337 -4.007 -25.769 1.00 62.16 174 PRO A N 1
ATOM 1387 C CA . PRO A 1 174 ? 2.649 -4.097 -27.200 1.00 62.16 174 PRO A CA 1
ATOM 1388 C C . PRO A 1 174 ? 3.914 -3.321 -27.604 1.00 62.16 174 PRO A C 1
ATOM 1390 O O . PRO A 1 174 ? 4.596 -3.701 -28.549 1.00 62.16 174 PRO A O 1
ATOM 1393 N N . VAL A 1 175 ? 4.266 -2.263 -26.865 1.00 63.34 175 VAL A N 1
ATOM 1394 C CA . VAL A 1 175 ? 5.458 -1.426 -27.114 1.00 63.34 175 VAL A CA 1
ATOM 1395 C C . VAL A 1 175 ? 6.759 -2.113 -26.672 1.00 63.34 175 VAL A C 1
ATOM 1397 O O . VAL A 1 175 ? 7.815 -1.865 -27.245 1.00 63.34 175 VAL A O 1
ATOM 1400 N N . MET A 1 176 ? 6.693 -2.993 -25.670 1.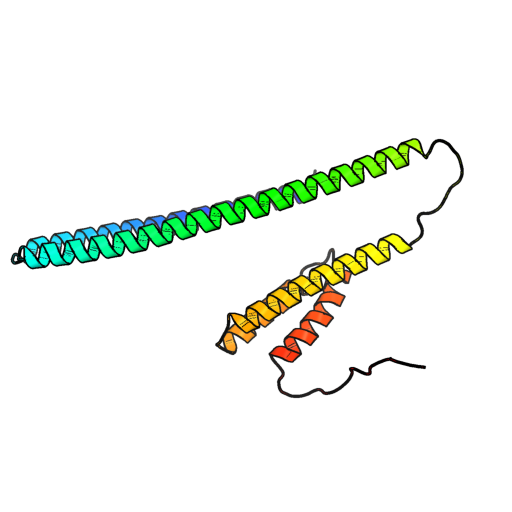00 66.69 176 MET A N 1
ATOM 1401 C CA . MET A 1 176 ? 7.847 -3.712 -25.114 1.00 66.69 176 MET A CA 1
ATOM 1402 C C . MET A 1 176 ? 7.664 -5.227 -25.228 1.00 66.69 176 MET A C 1
ATOM 1404 O O . MET A 1 176 ? 8.149 -5.982 -24.390 1.00 66.69 176 MET A O 1
ATOM 1408 N N . ARG A 1 177 ? 6.966 -5.683 -26.274 1.00 71.12 177 ARG A N 1
ATOM 1409 C CA . ARG A 1 177 ? 6.619 -7.097 -26.457 1.00 71.12 177 ARG A CA 1
ATOM 1410 C C . ARG A 1 177 ? 7.852 -8.005 -26.387 1.00 71.12 177 ARG A C 1
ATOM 1412 O O . ARG A 1 177 ? 7.815 -8.998 -25.677 1.00 71.12 177 ARG A O 1
ATOM 1419 N N . TRP A 1 178 ? 8.952 -7.601 -27.025 1.00 71.06 178 TRP A N 1
ATOM 1420 C CA . TRP A 1 178 ? 10.226 -8.330 -27.021 1.00 71.06 178 TRP A CA 1
ATOM 1421 C C . TRP A 1 178 ? 10.831 -8.495 -25.613 1.00 71.06 178 TRP A C 1
ATOM 1423 O O . TRP A 1 178 ? 11.390 -9.538 -25.303 1.00 71.06 178 TRP A O 1
ATOM 1433 N N . LEU A 1 179 ? 10.677 -7.496 -24.736 1.00 70.12 179 LEU A N 1
ATOM 1434 C CA . LEU A 1 179 ? 11.169 -7.527 -23.355 1.00 70.12 179 LEU A CA 1
ATOM 1435 C C . LEU A 1 179 ? 10.315 -8.470 -22.500 1.00 70.12 179 LEU A C 1
ATOM 1437 O O . LEU A 1 179 ? 10.825 -9.298 -21.750 1.00 70.12 179 LEU A O 1
ATOM 1441 N N . PHE A 1 180 ? 8.994 -8.341 -22.622 1.00 71.38 180 PHE A N 1
ATOM 1442 C CA . PHE A 1 180 ? 8.046 -9.118 -21.830 1.00 71.38 180 PHE A CA 1
ATOM 1443 C C . PHE A 1 180 ? 7.912 -10.562 -22.306 1.00 71.38 180 PHE A C 1
ATOM 1445 O O . PHE A 1 180 ? 7.500 -11.405 -21.523 1.00 71.38 180 PHE A O 1
ATOM 1452 N N . GLU A 1 181 ? 8.287 -10.882 -23.541 1.00 76.25 181 GLU A N 1
ATOM 1453 C CA . GLU A 1 181 ? 8.335 -12.260 -24.029 1.00 76.25 181 GLU A CA 1
ATOM 1454 C C . GLU A 1 181 ? 9.447 -13.064 -23.339 1.00 76.25 181 GLU A C 1
ATOM 1456 O O . GLU A 1 181 ? 9.198 -14.167 -22.848 1.00 76.25 181 GLU A O 1
ATOM 1461 N N . ASP A 1 182 ? 10.641 -12.482 -23.199 1.00 70.88 182 ASP A N 1
ATOM 1462 C CA . ASP A 1 182 ? 11.755 -13.123 -22.494 1.00 70.88 182 ASP A CA 1
ATOM 1463 C C . ASP A 1 182 ? 11.549 -13.129 -20.974 1.00 70.88 182 ASP A C 1
ATOM 1465 O O . ASP A 1 182 ? 11.756 -14.154 -20.321 1.00 70.88 182 ASP A O 1
ATOM 1469 N N . VAL A 1 183 ? 11.027 -12.036 -20.408 1.00 71.62 183 VAL A N 1
ATOM 1470 C CA . VAL A 1 183 ? 10.649 -11.984 -18.987 1.00 71.62 183 VAL A CA 1
ATOM 1471 C C . VAL A 1 183 ? 9.525 -12.980 -18.683 1.00 71.62 183 VAL A C 1
ATOM 1473 O O . VAL A 1 183 ? 9.594 -13.683 -17.678 1.00 71.62 183 VAL A O 1
ATOM 1476 N N . SER A 1 184 ? 8.503 -13.097 -19.538 1.00 76.25 184 SER A N 1
ATOM 1477 C CA . SER A 1 184 ? 7.384 -14.021 -19.318 1.00 76.25 184 SER A CA 1
ATOM 1478 C C . SER A 1 184 ? 7.843 -15.478 -19.319 1.00 76.25 184 SER A C 1
ATOM 1480 O O . SER A 1 184 ? 7.362 -16.240 -18.485 1.00 76.25 184 SER A O 1
ATOM 1482 N N . LYS A 1 185 ? 8.812 -15.869 -20.160 1.00 77.69 185 LYS A N 1
ATOM 1483 C CA . LYS A 1 185 ? 9.407 -17.220 -20.122 1.00 77.69 185 LYS A CA 1
ATOM 1484 C C . LYS A 1 185 ? 10.064 -17.513 -18.773 1.00 77.69 185 LYS A C 1
ATOM 1486 O O . LYS A 1 185 ? 9.793 -18.555 -18.180 1.00 77.69 185 LYS A O 1
ATOM 1491 N N . VAL A 1 186 ? 10.877 -16.584 -18.266 1.00 73.75 186 VAL A N 1
ATOM 1492 C CA . VAL A 1 186 ? 11.568 -16.739 -16.974 1.00 73.75 186 VAL A CA 1
ATOM 1493 C C . VAL A 1 186 ? 10.566 -16.768 -15.819 1.00 73.75 186 VAL A C 1
ATOM 1495 O O . VAL A 1 186 ? 10.623 -17.652 -14.968 1.00 73.75 186 VAL A O 1
ATOM 1498 N N . VAL A 1 187 ? 9.588 -15.860 -15.825 1.00 72.94 187 VAL A N 1
ATOM 1499 C CA . VAL A 1 187 ? 8.535 -15.798 -14.804 1.00 72.94 187 VAL A CA 1
ATOM 1500 C C . VAL A 1 187 ? 7.644 -17.037 -14.846 1.00 72.94 187 VAL A C 1
ATOM 1502 O O . VAL A 1 187 ? 7.270 -17.548 -13.793 1.00 72.94 187 VAL A O 1
ATOM 1505 N N . ASN A 1 188 ? 7.312 -17.566 -16.024 1.00 73.31 188 ASN A N 1
ATOM 1506 C CA . ASN A 1 188 ? 6.529 -18.795 -16.145 1.00 73.31 188 ASN A CA 1
ATOM 1507 C C . ASN A 1 188 ? 7.292 -19.999 -15.587 1.00 73.31 188 ASN A C 1
ATOM 1509 O O . ASN A 1 188 ? 6.706 -20.727 -14.789 1.00 73.31 188 ASN A O 1
ATOM 1513 N N . ALA A 1 189 ? 8.587 -20.135 -15.892 1.00 76.31 189 ALA A N 1
ATOM 1514 C CA . ALA A 1 189 ? 9.441 -21.196 -15.355 1.00 76.31 189 ALA A CA 1
ATOM 1515 C C . ALA A 1 189 ? 9.590 -21.119 -13.821 1.00 76.31 189 ALA A C 1
ATOM 1517 O O . ALA A 1 189 ? 9.475 -22.124 -13.119 1.00 76.31 189 ALA A O 1
ATOM 1518 N N . GLU A 1 190 ? 9.792 -19.919 -13.269 1.00 67.94 190 GLU A N 1
ATOM 1519 C CA . GLU A 1 190 ? 9.928 -19.725 -11.819 1.00 67.94 190 GLU A CA 1
ATOM 1520 C C . GLU A 1 190 ? 8.590 -19.834 -11.073 1.00 67.94 190 GLU A C 1
ATOM 1522 O O . GLU A 1 190 ? 8.546 -20.273 -9.929 1.00 67.94 190 GLU A O 1
ATOM 1527 N N . THR A 1 191 ? 7.469 -19.496 -11.710 1.00 67.75 191 THR A N 1
ATOM 1528 C CA . THR A 1 191 ? 6.135 -19.699 -11.121 1.00 67.75 191 THR A CA 1
ATOM 1529 C C . THR A 1 191 ? 5.656 -21.146 -11.221 1.00 67.75 191 THR A C 1
ATOM 1531 O O . THR A 1 191 ? 4.929 -21.613 -10.343 1.00 67.75 191 THR A O 1
ATOM 1534 N N . GLU A 1 192 ? 6.093 -21.880 -12.244 1.00 71.94 192 GLU A N 1
ATOM 1535 C CA . GLU A 1 192 ? 5.889 -23.325 -12.353 1.00 71.94 192 GLU A CA 1
ATOM 1536 C C . GLU A 1 192 ? 6.657 -24.094 -11.285 1.00 71.94 192 GLU A C 1
ATOM 1538 O O . GLU A 1 192 ? 6.093 -25.029 -10.733 1.00 71.94 192 GLU A O 1
ATOM 1543 N N . SER A 1 193 ? 7.855 -23.664 -10.880 1.00 67.56 193 SER A N 1
ATOM 1544 C CA . SER A 1 193 ? 8.554 -24.293 -9.747 1.00 67.56 193 SER A CA 1
ATOM 1545 C C . SER A 1 193 ? 7.875 -24.043 -8.387 1.00 67.56 193 SER A C 1
ATOM 1547 O O . SER A 1 193 ? 8.034 -24.834 -7.459 1.00 67.56 193 SER A O 1
ATOM 1549 N N . LEU A 1 194 ? 7.064 -22.983 -8.263 1.00 64.12 194 LEU A N 1
ATOM 1550 C CA . LEU A 1 194 ? 6.301 -22.658 -7.047 1.00 64.12 194 LEU A CA 1
ATOM 1551 C C . LEU A 1 194 ? 4.949 -23.371 -6.951 1.00 64.12 194 LEU A C 1
ATOM 1553 O O . LEU A 1 194 ? 4.477 -23.639 -5.845 1.00 64.12 194 LEU A O 1
ATOM 1557 N N . ILE A 1 195 ? 4.289 -23.603 -8.090 1.00 63.31 195 ILE A N 1
ATOM 1558 C CA . ILE A 1 195 ? 2.971 -24.259 -8.165 1.00 63.31 195 ILE A CA 1
ATOM 1559 C C . ILE A 1 195 ? 3.122 -25.765 -8.433 1.00 63.31 195 ILE A C 1
ATOM 1561 O O . ILE A 1 195 ? 2.314 -26.562 -7.957 1.00 63.31 195 ILE A O 1
ATOM 1565 N N . GLY A 1 196 ? 4.152 -26.151 -9.182 1.00 50.31 196 GLY A N 1
ATOM 1566 C CA . GLY A 1 196 ? 4.425 -27.496 -9.666 1.00 50.31 196 GLY A CA 1
ATOM 1567 C C . GLY A 1 196 ? 5.488 -28.215 -8.845 1.00 50.31 196 GLY A C 1
ATOM 1568 O O . GLY A 1 196 ? 6.611 -28.408 -9.290 1.00 50.31 196 GLY A O 1
ATOM 1569 N N . GLY A 1 197 ? 5.091 -28.734 -7.684 1.00 42.03 197 GLY A N 1
ATOM 1570 C CA . GLY A 1 197 ? 5.736 -29.901 -7.069 1.00 42.03 197 GLY A CA 1
ATOM 1571 C C . GLY A 1 197 ? 5.326 -31.217 -7.746 1.00 42.03 197 GLY A C 1
ATOM 1572 O O . GLY A 1 197 ? 5.092 -32.206 -7.060 1.00 42.03 197 GLY A O 1
ATOM 1573 N N . GLY A 1 198 ? 5.166 -31.236 -9.073 1.00 38.78 198 GLY A N 1
ATOM 1574 C CA . GLY A 1 198 ? 4.678 -32.408 -9.796 1.00 38.78 198 GLY A CA 1
ATOM 1575 C C . GLY A 1 198 ? 4.808 -32.280 -11.310 1.00 38.78 198 GLY A C 1
ATOM 1576 O O . GLY A 1 198 ? 3.938 -31.705 -11.952 1.00 38.78 198 GLY A O 1
ATOM 1577 N N . GLY A 1 199 ? 5.868 -32.886 -11.854 1.00 35.66 199 GLY A N 1
ATOM 1578 C CA . GLY A 1 199 ? 5.963 -33.299 -13.257 1.00 35.66 199 GLY A CA 1
ATOM 1579 C C . GLY A 1 199 ? 6.784 -32.386 -14.168 1.00 35.66 199 GLY A C 1
ATOM 1580 O O . GLY A 1 199 ? 6.252 -31.431 -14.719 1.00 35.66 199 GLY A O 1
ATOM 1581 N N . GLY A 1 200 ? 8.053 -32.742 -14.397 1.00 32.88 200 GLY A N 1
ATOM 1582 C CA . GLY A 1 200 ? 8.841 -32.201 -15.511 1.00 32.88 200 GLY A CA 1
ATOM 1583 C C . GLY A 1 200 ? 10.303 -31.938 -15.172 1.00 32.88 200 GLY A C 1
ATOM 1584 O O . GLY A 1 200 ? 10.730 -30.797 -15.064 1.00 32.88 200 GLY A O 1
ATOM 1585 N N . THR A 1 201 ? 11.069 -33.004 -14.973 1.00 46.72 201 THR A N 1
ATOM 1586 C CA . THR A 1 201 ? 12.534 -32.992 -14.963 1.00 46.72 201 THR A CA 1
ATOM 1587 C C . THR A 1 201 ? 13.123 -32.495 -16.294 1.00 46.72 201 THR A C 1
ATOM 1589 O O . THR A 1 201 ? 12.522 -32.688 -17.346 1.00 46.72 201 THR A O 1
ATOM 1592 N N . ALA A 1 202 ? 14.365 -31.990 -16.210 1.00 38.97 202 ALA A N 1
ATOM 1593 C CA . ALA A 1 202 ? 15.289 -31.595 -17.291 1.00 38.97 202 ALA A CA 1
ATOM 1594 C C . ALA A 1 202 ? 15.050 -30.166 -17.838 1.00 38.97 202 ALA A C 1
ATOM 1596 O O . ALA A 1 202 ? 13.952 -29.821 -18.234 1.00 38.97 202 ALA A O 1
ATOM 1597 N N . CYS A 1 203 ? 16.008 -29.233 -17.864 1.00 34.12 203 CYS A N 1
ATOM 1598 C CA . CYS A 1 203 ? 17.430 -29.373 -18.168 1.00 34.12 203 CYS A CA 1
ATOM 1599 C C . CYS A 1 203 ? 18.245 -28.259 -17.473 1.00 34.12 203 CYS A C 1
ATOM 1601 O O . CYS A 1 203 ? 18.234 -27.111 -17.909 1.00 34.12 203 CYS A O 1
ATOM 1603 N N . LEU A 1 204 ? 19.012 -28.597 -16.436 1.00 37.16 204 LEU A N 1
ATOM 1604 C CA . LEU A 1 204 ? 20.180 -27.817 -16.008 1.00 37.16 204 LEU A CA 1
ATOM 1605 C C . LEU A 1 204 ? 21.405 -28.713 -16.191 1.00 37.16 204 LEU A C 1
ATOM 1607 O O . LEU A 1 204 ? 21.827 -29.411 -15.274 1.00 37.16 204 LEU A O 1
ATOM 1611 N N . ALA A 1 205 ? 21.958 -28.715 -17.403 1.00 36.31 205 ALA A N 1
ATOM 1612 C CA . ALA A 1 205 ? 23.286 -29.255 -17.657 1.00 36.31 205 ALA A CA 1
ATOM 1613 C C . ALA A 1 205 ? 24.293 -28.099 -17.647 1.00 36.31 205 ALA A C 1
ATOM 1615 O O . ALA A 1 205 ? 24.525 -27.409 -18.634 1.00 36.31 205 ALA A O 1
ATOM 1616 N N . ARG A 1 206 ? 24.833 -27.893 -16.447 1.00 39.12 206 ARG A N 1
ATOM 1617 C CA . ARG A 1 206 ? 26.180 -27.418 -16.114 1.00 39.12 206 ARG A CA 1
ATOM 1618 C C . ARG A 1 206 ? 27.172 -27.541 -17.287 1.00 39.12 206 ARG A C 1
ATOM 1620 O O . ARG A 1 206 ? 27.617 -28.641 -17.590 1.00 39.12 206 ARG A O 1
ATOM 1627 N N . ALA A 1 207 ? 27.569 -26.417 -17.880 1.00 33.41 207 ALA A N 1
ATOM 1628 C CA . ALA A 1 207 ? 28.754 -26.337 -18.732 1.00 33.41 207 ALA A CA 1
ATOM 1629 C C . ALA A 1 207 ? 29.899 -25.741 -17.906 1.00 33.41 207 ALA A C 1
ATOM 1631 O O . ALA A 1 207 ? 30.014 -24.529 -17.739 1.00 33.41 207 ALA A O 1
ATOM 1632 N N . GLY A 1 208 ? 30.701 -26.630 -17.330 1.00 35.56 208 GLY A N 1
ATOM 1633 C CA . GLY A 1 208 ? 32.000 -26.326 -16.757 1.00 35.56 208 GLY A CA 1
ATOM 1634 C C . GLY A 1 208 ? 33.003 -27.357 -17.261 1.00 35.56 208 GLY A C 1
ATOM 1635 O O . GLY A 1 208 ? 32.689 -28.544 -17.288 1.00 35.56 208 GLY A O 1
ATOM 1636 N N . THR A 1 209 ? 34.182 -26.843 -17.611 1.00 35.38 209 THR A N 1
ATOM 1637 C CA . THR A 1 209 ? 35.478 -27.514 -17.792 1.00 35.38 209 THR A CA 1
ATOM 1638 C C . THR A 1 209 ? 35.653 -28.440 -18.997 1.00 35.38 209 THR A C 1
ATOM 1640 O O . THR A 1 209 ? 35.288 -29.613 -18.965 1.00 35.38 209 THR A O 1
ATOM 1643 N N . SER A 1 210 ? 36.366 -27.934 -20.003 1.00 35.78 210 SER A N 1
ATOM 1644 C CA . SER A 1 210 ? 37.687 -28.449 -20.402 1.00 35.78 210 SER A CA 1
ATOM 1645 C C . SER A 1 210 ? 38.513 -27.307 -20.979 1.00 35.78 210 SER A C 1
ATOM 1647 O O . SER A 1 210 ? 37.899 -26.456 -21.660 1.00 35.78 210 SER A O 1
#

InterPro domains:
  IPR036869 Chaperone J-domain superfamily [G3DSA:1.10.287.110] (135-195)